Protein AF-A0ABD7KX98-F1 (afdb_monomer_lite)

Organism: NCBI:txid158836

Structure (mmCIF, N/CA/C/O backbone):
data_AF-A0ABD7KX98-F1
#
_entry.id   AF-A0ABD7KX98-F1
#
loop_
_atom_site.group_PDB
_atom_site.id
_atom_site.type_symbol
_atom_site.label_atom_id
_atom_site.label_alt_id
_atom_site.label_comp_id
_atom_site.label_asym_id
_atom_site.label_entity_id
_atom_site.label_seq_id
_atom_site.pdbx_PDB_ins_code
_atom_site.Cartn_x
_atom_site.Cartn_y
_atom_site.Cartn_z
_atom_site.occupancy
_atom_site.B_iso_or_equiv
_atom_site.auth_seq_id
_atom_site.auth_comp_id
_atom_site.auth_asym_id
_atom_site.auth_atom_id
_atom_site.pdbx_PDB_model_num
ATOM 1 N N . MET A 1 1 ? 19.974 5.319 -39.585 1.00 49.81 1 MET A N 1
ATOM 2 C CA . MET A 1 1 ? 19.379 5.108 -38.247 1.00 49.81 1 MET A CA 1
ATOM 3 C C . MET A 1 1 ? 19.408 3.620 -37.967 1.00 49.81 1 MET A C 1
ATOM 5 O O . MET A 1 1 ? 19.075 2.869 -38.875 1.00 49.81 1 MET A O 1
ATOM 9 N N . SER A 1 2 ? 19.842 3.188 -36.786 1.00 52.16 2 SER A N 1
ATOM 10 C CA . SER A 1 2 ? 19.761 1.776 -36.385 1.00 52.16 2 SER A CA 1
ATOM 11 C C . SER A 1 2 ? 18.915 1.630 -35.122 1.00 52.16 2 SER A C 1
ATOM 13 O O . SER A 1 2 ? 18.950 2.497 -34.246 1.00 52.16 2 SER A O 1
ATOM 15 N N . PHE A 1 3 ? 18.134 0.551 -35.070 1.00 57.66 3 PHE A N 1
ATOM 16 C CA . PHE A 1 3 ? 17.368 0.112 -33.906 1.00 57.66 3 PHE A CA 1
ATOM 17 C C . PHE A 1 3 ? 17.863 -1.274 -33.485 1.00 57.66 3 PHE A C 1
ATOM 19 O O . PHE A 1 3 ? 18.312 -2.051 -34.327 1.00 57.66 3 PHE A O 1
ATOM 26 N N . GLY A 1 4 ? 17.819 -1.578 -32.189 1.00 60.88 4 GLY A N 1
ATOM 27 C CA . GLY A 1 4 ? 18.227 -2.883 -31.676 1.00 60.88 4 GLY A CA 1
ATOM 28 C C . GLY A 1 4 ? 18.021 -3.030 -30.172 1.00 60.88 4 GLY A C 1
ATOM 29 O O . GLY A 1 4 ? 17.866 -2.035 -29.456 1.00 60.88 4 GLY A O 1
ATOM 30 N N . ILE A 1 5 ? 18.025 -4.287 -29.728 1.00 62.31 5 ILE A N 1
ATOM 31 C CA . ILE A 1 5 ? 18.051 -4.694 -28.320 1.00 62.31 5 ILE A CA 1
ATOM 32 C C . ILE A 1 5 ? 19.517 -4.734 -27.872 1.00 62.31 5 ILE A C 1
ATOM 34 O O . ILE A 1 5 ? 20.380 -5.183 -28.625 1.00 62.31 5 ILE A O 1
ATOM 38 N N . GLN A 1 6 ? 19.812 -4.244 -26.668 1.00 60.84 6 GLN A N 1
ATOM 39 C CA . GLN A 1 6 ? 21.169 -4.228 -26.109 1.00 60.84 6 GLN A CA 1
ATOM 40 C C . GLN A 1 6 ? 21.155 -4.791 -24.684 1.00 60.84 6 GLN A C 1
ATOM 42 O O . GLN A 1 6 ? 20.303 -4.406 -23.887 1.00 60.84 6 GLN A O 1
ATOM 47 N N . LEU A 1 7 ? 22.099 -5.680 -24.365 1.00 53.66 7 LEU A N 1
ATOM 48 C CA . LEU A 1 7 ? 22.202 -6.366 -23.072 1.00 53.66 7 LEU A CA 1
ATOM 49 C C . LEU A 1 7 ? 23.579 -6.123 -22.424 1.00 53.66 7 LEU A C 1
ATOM 51 O O . LEU A 1 7 ? 24.590 -6.044 -23.125 1.00 53.66 7 LEU A O 1
ATOM 55 N N . GLY A 1 8 ? 23.615 -6.050 -21.089 1.00 49.84 8 GLY A N 1
ATOM 56 C CA . GLY A 1 8 ? 24.835 -6.088 -20.268 1.00 49.84 8 GLY A CA 1
ATOM 57 C C . GLY A 1 8 ? 25.441 -4.719 -19.925 1.00 49.84 8 GLY A C 1
ATOM 58 O O . GLY A 1 8 ? 24.985 -3.680 -20.401 1.00 49.84 8 GLY A O 1
ATOM 59 N N . GLY A 1 9 ? 26.514 -4.712 -19.118 1.00 45.19 9 GLY A N 1
ATOM 60 C CA . GLY A 1 9 ? 27.236 -3.498 -18.673 1.00 45.19 9 GLY A CA 1
ATOM 61 C C . GLY A 1 9 ? 27.839 -2.640 -19.799 1.00 45.19 9 GLY A C 1
ATOM 62 O O . GLY A 1 9 ? 28.245 -1.504 -19.572 1.00 45.19 9 GLY A O 1
ATOM 63 N N . ASN A 1 10 ? 27.830 -3.157 -21.032 1.00 44.38 10 ASN A N 1
ATOM 64 C CA . ASN A 1 10 ? 28.199 -2.441 -22.255 1.00 44.38 10 ASN A CA 1
ATOM 65 C C . ASN A 1 10 ? 27.021 -1.699 -22.911 1.00 44.38 10 ASN A C 1
ATOM 67 O O . ASN A 1 10 ? 27.203 -1.076 -23.957 1.00 44.38 10 ASN A O 1
ATOM 71 N N . GLY A 1 11 ? 25.815 -1.740 -22.330 1.00 52.34 11 GLY A N 1
ATOM 72 C CA . GLY A 1 11 ? 24.770 -0.742 -22.562 1.00 52.34 11 GLY A CA 1
ATOM 73 C C . GLY A 1 11 ? 25.363 0.655 -22.397 1.00 52.34 11 GLY A C 1
ATOM 74 O O . GLY A 1 11 ? 25.937 0.933 -21.349 1.00 52.34 11 GLY A O 1
ATOM 75 N N . TRP A 1 12 ? 25.278 1.546 -23.392 1.00 44.84 12 TRP A N 1
ATOM 76 C CA . TRP A 1 12 ? 25.849 2.897 -23.251 1.00 44.84 12 TRP A CA 1
ATOM 77 C C . TRP A 1 12 ? 25.186 3.581 -22.053 1.00 44.84 12 TRP A C 1
ATOM 79 O O . TRP A 1 12 ? 24.025 3.932 -22.156 1.00 44.84 12 TRP A O 1
ATOM 89 N N . GLY A 1 13 ? 25.879 3.764 -20.922 1.00 48.88 13 GLY A N 1
ATOM 90 C CA . GLY A 1 13 ? 25.320 4.268 -19.653 1.00 48.88 13 GLY A CA 1
ATOM 91 C C . GLY A 1 13 ? 25.088 3.219 -18.548 1.00 48.88 13 GLY A C 1
ATOM 92 O O . GLY A 1 13 ? 24.696 3.608 -17.457 1.00 48.88 13 GLY A O 1
ATOM 93 N N . GLY A 1 14 ? 25.361 1.936 -18.805 1.00 45.38 14 GLY A N 1
ATOM 94 C CA . GLY A 1 14 ? 25.411 0.843 -17.819 1.00 45.38 14 GLY A CA 1
ATOM 95 C C . GLY A 1 14 ? 26.811 0.588 -17.236 1.00 45.38 14 GLY A C 1
ATOM 96 O O . GLY A 1 14 ? 27.022 -0.393 -16.530 1.00 45.38 14 GLY A O 1
ATOM 97 N N . GLY A 1 15 ? 27.774 1.472 -17.516 1.00 42.34 15 GLY A N 1
ATOM 98 C CA . GLY A 1 15 ? 29.191 1.300 -17.176 1.00 42.34 15 GLY A CA 1
ATOM 99 C C . GLY A 1 15 ? 29.560 1.468 -15.697 1.00 42.34 15 GLY A C 1
ATOM 100 O O . GLY A 1 15 ? 30.741 1.609 -15.401 1.00 42.34 15 GLY A O 1
ATOM 101 N N . SER A 1 16 ? 28.599 1.494 -14.770 1.00 45.97 16 SER A N 1
ATOM 102 C CA . SER A 1 16 ? 28.872 1.666 -13.335 1.00 45.97 16 SER A CA 1
ATOM 103 C C . SER A 1 16 ? 28.778 0.376 -12.514 1.00 45.97 16 SER A C 1
ATOM 105 O O . SER A 1 16 ? 29.040 0.421 -11.317 1.00 45.97 16 SER A O 1
ATOM 107 N N . GLY A 1 17 ? 28.418 -0.768 -13.114 1.00 48.47 17 GLY A N 1
ATOM 108 C CA . GLY A 1 17 ? 28.383 -2.061 -12.409 1.00 48.47 17 GLY A CA 1
ATOM 109 C C . GLY A 1 17 ? 27.336 -2.171 -11.289 1.00 48.47 17 GLY A C 1
ATOM 110 O O . GLY A 1 17 ? 27.354 -3.148 -10.552 1.00 48.47 17 GLY A O 1
ATOM 111 N N . VAL A 1 18 ? 26.435 -1.191 -11.160 1.00 46.22 18 VAL A N 1
ATOM 112 C CA . VAL A 1 18 ? 25.421 -1.120 -10.088 1.00 46.22 18 VAL A CA 1
ATOM 113 C C . VAL A 1 18 ? 24.003 -1.481 -10.538 1.00 46.22 18 VAL A C 1
ATOM 115 O O . VAL A 1 18 ? 23.131 -1.593 -9.687 1.00 46.22 18 VAL A O 1
ATOM 118 N N . ASP A 1 19 ? 23.739 -1.670 -11.837 1.00 50.59 19 ASP A N 1
ATOM 119 C CA . ASP A 1 19 ? 22.400 -2.060 -12.302 1.00 50.59 19 ASP A CA 1
ATOM 120 C C . ASP A 1 19 ? 22.449 -2.788 -13.661 1.00 50.59 19 ASP A C 1
ATOM 122 O O . ASP A 1 19 ? 23.181 -2.379 -14.571 1.00 50.59 19 ASP A O 1
ATOM 126 N N . THR A 1 20 ? 21.672 -3.864 -13.817 1.00 55.09 20 THR A N 1
ATOM 127 C CA . THR A 1 20 ? 21.588 -4.638 -15.067 1.00 55.09 20 THR A CA 1
ATOM 128 C C . THR A 1 20 ? 20.601 -3.959 -16.011 1.00 55.09 20 THR A C 1
ATOM 130 O O . THR A 1 20 ? 19.390 -4.000 -15.806 1.00 55.09 20 THR A O 1
ATOM 133 N N . TYR A 1 21 ? 21.112 -3.331 -17.070 1.00 58.25 21 TYR A N 1
ATOM 134 C CA . TYR A 1 21 ? 20.285 -2.700 -18.099 1.00 58.25 21 TYR A CA 1
ATOM 135 C C . TYR A 1 21 ? 19.983 -3.680 -19.235 1.00 58.25 21 TYR A C 1
ATOM 137 O O . TYR A 1 21 ? 20.899 -4.195 -19.882 1.00 58.25 21 TYR A O 1
ATOM 145 N N . THR A 1 22 ? 18.698 -3.853 -19.546 1.00 61.41 22 THR A N 1
ATOM 146 C CA . THR A 1 22 ? 18.257 -4.432 -20.823 1.00 61.41 22 THR A CA 1
ATOM 147 C C . THR A 1 22 ? 17.609 -3.331 -21.654 1.00 61.41 22 THR A C 1
ATOM 149 O O . THR A 1 22 ? 16.494 -2.891 -21.373 1.00 61.41 22 THR A O 1
ATOM 152 N N . GLY A 1 23 ? 18.324 -2.842 -22.669 1.00 61.38 23 GLY A N 1
ATOM 153 C CA . GLY A 1 23 ? 17.806 -1.871 -23.628 1.00 61.38 23 GLY A CA 1
ATOM 154 C C . GLY A 1 23 ? 16.786 -2.540 -24.542 1.00 61.38 23 GLY A C 1
ATOM 155 O O . GLY A 1 23 ? 17.163 -3.342 -25.392 1.00 61.38 23 GLY A O 1
ATOM 156 N N . MET A 1 24 ? 15.509 -2.201 -24.372 1.00 66.56 24 MET A N 1
ATOM 157 C CA . MET A 1 24 ? 14.392 -2.781 -25.127 1.00 66.56 24 MET A CA 1
ATOM 158 C C . MET A 1 24 ? 14.230 -2.122 -26.497 1.00 66.56 24 MET A C 1
ATOM 160 O O . MET A 1 24 ? 13.928 -2.785 -27.484 1.00 66.56 24 MET A O 1
ATOM 164 N N . LEU A 1 25 ? 14.463 -0.810 -26.566 1.00 71.62 25 LEU A N 1
ATOM 165 C CA . LEU A 1 25 ? 14.491 -0.063 -27.815 1.00 71.62 25 LEU A CA 1
ATOM 166 C C . LEU A 1 25 ? 15.520 1.055 -27.693 1.00 71.62 25 LEU A C 1
ATOM 168 O O . LEU A 1 25 ? 15.390 1.951 -26.860 1.00 71.62 25 LEU A O 1
ATOM 172 N N . THR A 1 26 ? 16.543 0.994 -28.538 1.00 68.69 26 THR A N 1
ATOM 173 C CA . THR A 1 26 ? 17.580 2.023 -28.625 1.00 68.69 26 THR A CA 1
ATOM 174 C C . THR A 1 26 ? 17.571 2.612 -30.024 1.00 68.69 26 THR A C 1
ATOM 176 O O . THR A 1 26 ? 17.786 1.892 -30.997 1.00 68.69 26 THR A O 1
ATOM 179 N N . LEU A 1 27 ? 17.334 3.919 -30.127 1.00 66.44 27 LEU A N 1
ATOM 180 C CA . LEU A 1 27 ? 17.421 4.650 -31.384 1.00 66.44 27 LEU A CA 1
ATOM 181 C C . LEU A 1 27 ? 18.782 5.331 -31.483 1.00 66.44 27 LEU A C 1
ATOM 183 O O . LEU A 1 27 ? 19.152 6.168 -30.653 1.00 66.44 27 LEU A O 1
ATOM 187 N N . ARG A 1 28 ? 19.524 4.960 -32.530 1.00 63.09 28 ARG A N 1
ATOM 188 C CA . ARG A 1 28 ? 20.778 5.613 -32.904 1.00 63.09 28 ARG A CA 1
ATOM 189 C C . ARG A 1 28 ? 20.574 6.396 -34.193 1.00 63.09 28 ARG A C 1
ATOM 191 O O . ARG A 1 28 ? 20.415 5.825 -35.280 1.00 63.09 28 ARG A O 1
ATOM 198 N N . GLY A 1 29 ? 20.534 7.714 -34.038 1.00 52.94 29 GLY A N 1
ATOM 199 C CA . GLY A 1 29 ? 20.347 8.683 -35.106 1.00 52.94 29 GLY A CA 1
ATOM 200 C C . GLY A 1 29 ? 21.588 9.545 -35.272 1.00 52.94 29 GLY A C 1
ATOM 201 O O . GLY A 1 29 ? 22.108 10.090 -34.306 1.00 52.94 29 GLY A O 1
ATOM 202 N N . TRP A 1 30 ? 22.030 9.657 -36.516 1.00 57.38 30 TRP A N 1
ATOM 203 C CA . TRP A 1 30 ? 23.086 10.555 -36.950 1.00 57.38 30 TRP A CA 1
ATOM 204 C C . TRP A 1 30 ? 22.427 11.771 -37.592 1.00 57.38 30 TRP A C 1
ATOM 206 O O . TRP A 1 30 ? 21.494 11.583 -38.373 1.00 57.38 30 TRP A O 1
ATOM 216 N N . GLN A 1 31 ? 22.899 12.984 -37.314 1.00 50.75 31 GLN A N 1
ATOM 217 C CA . GLN A 1 31 ? 22.525 14.138 -38.140 1.00 50.75 31 GLN A CA 1
ATOM 218 C C . GLN A 1 31 ? 23.400 14.247 -39.406 1.00 50.75 31 GLN A C 1
ATOM 220 O O . GLN A 1 31 ? 23.001 14.907 -40.360 1.00 50.75 31 GLN A O 1
ATOM 225 N N . ASP A 1 32 ? 24.553 13.561 -39.444 1.00 51.94 32 ASP A N 1
ATOM 226 C CA . ASP A 1 32 ? 25.513 13.542 -40.555 1.00 51.94 32 ASP A CA 1
ATOM 227 C C . ASP A 1 32 ? 26.380 12.253 -40.599 1.00 51.94 32 ASP A C 1
ATOM 229 O O . ASP A 1 32 ? 26.339 11.406 -39.711 1.00 51.94 32 ASP A O 1
ATOM 233 N N . GLY A 1 33 ? 27.158 12.061 -41.671 1.00 48.66 33 GLY A N 1
ATOM 234 C CA . GLY A 1 33 ? 27.909 10.821 -41.944 1.00 48.66 33 GLY A CA 1
ATOM 235 C C . GLY A 1 33 ? 29.274 10.669 -41.251 1.00 48.66 33 GLY A C 1
ATOM 236 O O . GLY A 1 33 ? 30.091 9.890 -41.735 1.00 48.66 33 GLY A O 1
ATOM 237 N N . THR A 1 34 ? 29.572 11.416 -40.182 1.00 54.72 34 THR A N 1
ATOM 238 C CA . THR A 1 34 ? 30.958 11.643 -39.708 1.00 54.72 34 THR A CA 1
ATOM 239 C C . THR A 1 34 ? 31.440 10.764 -38.545 1.00 54.72 34 THR A C 1
ATOM 241 O O . THR A 1 34 ? 32.590 10.884 -38.130 1.00 54.72 34 THR A O 1
ATOM 244 N N . GLY A 1 35 ? 30.642 9.826 -38.030 1.00 45.47 35 GLY A N 1
ATOM 245 C CA . GLY A 1 35 ? 31.168 8.793 -37.118 1.00 45.47 35 GLY A CA 1
ATOM 246 C C . GLY A 1 35 ? 31.292 9.150 -35.615 1.00 45.47 35 GLY A C 1
ATOM 247 O O . GLY A 1 35 ? 31.636 8.265 -34.837 1.00 45.47 35 GLY A O 1
ATOM 248 N N . GLY A 1 36 ? 30.952 10.367 -35.158 1.00 47.06 36 GLY A N 1
ATOM 249 C CA . GLY A 1 36 ? 30.762 10.711 -33.730 1.00 47.06 36 GLY A CA 1
ATOM 250 C C . GLY A 1 36 ? 29.408 10.292 -33.101 1.00 47.06 36 GLY A C 1
ATOM 251 O O . GLY A 1 36 ? 28.342 10.573 -33.635 1.00 47.06 36 GLY A O 1
ATOM 252 N N . GLY A 1 37 ? 29.434 9.614 -31.945 1.00 51.19 37 GLY A N 1
ATOM 253 C CA . GLY A 1 37 ? 28.284 8.924 -31.337 1.00 51.19 37 GLY A CA 1
ATOM 254 C C . GLY A 1 37 ? 27.184 9.795 -30.706 1.00 51.19 37 GLY A C 1
ATOM 255 O O . GLY A 1 37 ? 27.285 10.186 -29.544 1.00 51.19 37 GLY A O 1
ATOM 256 N N . TYR A 1 38 ? 26.071 9.968 -31.422 1.00 57.88 38 TYR A N 1
ATOM 257 C CA . TYR A 1 38 ? 24.836 10.567 -30.903 1.00 57.88 38 TYR A CA 1
ATOM 258 C C . TYR A 1 38 ? 23.779 9.486 -30.611 1.00 57.88 38 TYR A C 1
ATOM 260 O O . TYR A 1 38 ? 23.373 8.717 -31.486 1.00 57.88 38 TYR A O 1
ATOM 268 N N . THR A 1 39 ? 23.334 9.399 -29.355 1.00 61.16 39 THR A N 1
ATOM 269 C CA . THR A 1 39 ? 22.173 8.592 -28.950 1.00 61.16 39 THR A CA 1
ATOM 270 C C . THR A 1 39 ? 20.957 9.506 -28.877 1.00 61.16 39 THR A C 1
ATOM 272 O O . THR A 1 39 ? 21.027 10.573 -28.277 1.00 61.16 39 THR A O 1
ATOM 275 N N . SER A 1 40 ? 19.849 9.133 -29.524 1.00 65.62 40 SER A N 1
ATOM 276 C CA . SER A 1 40 ? 18.667 10.003 -29.599 1.00 65.62 40 SER A CA 1
ATOM 277 C C . SER A 1 40 ? 17.586 9.612 -28.600 1.00 65.62 40 SER A C 1
ATOM 279 O O . SER A 1 40 ? 16.876 10.485 -28.110 1.00 65.62 40 SER A O 1
ATOM 281 N N . TRP A 1 41 ? 17.443 8.319 -28.288 1.00 73.62 41 TRP A N 1
ATOM 282 C CA . TRP A 1 41 ? 16.446 7.834 -27.333 1.00 73.62 41 TRP A CA 1
ATOM 283 C C . TRP A 1 41 ? 16.701 6.381 -26.919 1.00 73.62 41 TRP A C 1
ATOM 285 O O . TRP A 1 41 ? 17.137 5.565 -27.737 1.00 73.62 41 TRP A O 1
ATOM 295 N N . GLN A 1 42 ? 16.405 6.051 -25.663 1.00 76.75 42 GLN A N 1
ATOM 296 C CA . GLN A 1 42 ? 16.450 4.690 -25.140 1.00 76.75 42 GLN A CA 1
ATOM 297 C C . GLN A 1 42 ? 15.294 4.421 -24.173 1.00 76.75 42 GLN A C 1
ATOM 299 O O . GLN A 1 42 ? 15.032 5.225 -23.279 1.00 76.75 42 GLN A O 1
ATOM 304 N N . LEU A 1 43 ? 14.696 3.237 -24.310 1.00 81.06 43 LEU A N 1
ATOM 305 C CA . LEU A 1 43 ? 13.851 2.579 -23.315 1.00 81.06 43 LEU A CA 1
ATOM 306 C C . LEU A 1 43 ? 14.577 1.346 -22.782 1.00 81.06 43 LEU A C 1
ATOM 308 O O . LEU A 1 43 ? 15.055 0.520 -23.566 1.00 81.06 43 LEU A O 1
ATOM 312 N N . ALA A 1 44 ? 14.658 1.223 -21.463 1.00 76.00 44 ALA A N 1
ATOM 313 C CA . ALA A 1 44 ? 15.348 0.128 -20.804 1.00 76.00 44 ALA A CA 1
ATOM 314 C C . ALA A 1 44 ? 14.549 -0.409 -19.617 1.00 76.00 44 ALA A C 1
ATOM 316 O O . ALA A 1 44 ? 13.942 0.356 -18.869 1.00 76.00 44 ALA A O 1
ATOM 317 N N . SER A 1 45 ? 14.606 -1.726 -19.435 1.00 74.50 45 SER A N 1
ATOM 318 C CA . SER A 1 45 ? 14.252 -2.373 -18.174 1.00 74.50 45 SER A CA 1
ATOM 319 C C . SER A 1 45 ? 15.491 -2.406 -17.281 1.00 74.50 45 SER A C 1
ATOM 321 O O . SER A 1 45 ? 16.569 -2.777 -17.757 1.00 74.50 45 SER A O 1
ATOM 323 N N . THR A 1 46 ? 15.348 -2.011 -16.016 1.00 70.50 46 THR A N 1
ATOM 324 C CA . THR A 1 46 ? 16.412 -2.071 -14.995 1.00 70.50 46 THR A CA 1
ATOM 325 C C . THR A 1 46 ? 15.887 -2.757 -13.732 1.00 70.50 46 THR A C 1
ATOM 327 O O . THR A 1 46 ? 14.681 -3.002 -13.634 1.00 70.50 46 THR A O 1
ATOM 330 N N . SER A 1 47 ? 16.752 -3.058 -12.754 1.00 65.62 47 SER A N 1
ATOM 331 C CA . SER A 1 47 ? 16.286 -3.586 -11.455 1.00 65.62 47 SER A CA 1
ATOM 332 C C . SER A 1 47 ? 15.344 -2.620 -10.724 1.00 65.62 47 SER A C 1
ATOM 334 O O . SER A 1 47 ? 14.568 -3.030 -9.873 1.00 65.62 47 SER A O 1
ATOM 336 N N . GLN A 1 48 ? 15.379 -1.338 -11.093 1.00 66.62 48 GLN A N 1
ATOM 337 C CA . GLN A 1 48 ? 14.588 -0.252 -10.518 1.00 66.62 48 GLN A CA 1
ATOM 338 C C . GLN A 1 48 ? 13.370 0.104 -11.393 1.00 66.62 48 GLN A C 1
ATOM 340 O O . GLN A 1 48 ? 12.878 1.237 -11.356 1.00 66.62 48 GLN A O 1
ATOM 345 N N . GLY A 1 49 ? 12.928 -0.832 -12.237 1.00 74.31 49 GLY A N 1
ATOM 346 C CA . GLY A 1 49 ? 11.765 -0.697 -13.110 1.00 74.31 49 GLY A CA 1
ATOM 347 C C . GLY A 1 49 ? 12.078 -0.189 -14.518 1.00 74.31 49 GLY A C 1
ATOM 348 O O . GLY A 1 49 ? 13.228 -0.096 -14.958 1.00 74.31 49 GLY A O 1
ATOM 349 N N . LEU A 1 50 ? 11.015 0.127 -15.257 1.00 83.06 50 LEU A N 1
ATOM 350 C CA . LEU A 1 50 ? 11.113 0.614 -16.629 1.00 83.06 50 LEU A CA 1
ATOM 351 C C . LEU A 1 50 ? 11.527 2.092 -16.647 1.00 83.06 50 LEU A C 1
ATOM 353 O O . LEU A 1 50 ? 10.946 2.936 -15.960 1.00 83.06 50 LEU A O 1
ATOM 357 N N . LYS A 1 51 ? 12.532 2.421 -17.457 1.00 85.31 51 LYS A N 1
ATOM 358 C CA . LYS A 1 51 ? 13.086 3.773 -17.555 1.00 85.31 51 LYS A CA 1
ATOM 359 C C . LYS A 1 51 ? 13.262 4.186 -19.005 1.00 85.31 51 LYS A C 1
ATOM 361 O O . LYS A 1 51 ? 13.534 3.355 -19.871 1.00 85.31 51 LYS A O 1
ATOM 366 N N . TYR A 1 52 ? 13.170 5.486 -19.262 1.00 85.19 52 TYR A N 1
ATOM 367 C CA . TYR A 1 52 ? 13.531 6.054 -20.555 1.00 85.19 52 TYR A CA 1
ATOM 368 C C . TYR A 1 52 ? 14.468 7.244 -20.401 1.00 85.19 52 TYR A C 1
ATOM 370 O O . TYR A 1 52 ? 14.534 7.898 -19.361 1.00 85.19 52 TYR A O 1
ATOM 378 N N . ARG A 1 53 ? 15.196 7.542 -21.468 1.00 78.25 53 ARG A N 1
ATOM 379 C CA . ARG A 1 53 ? 16.001 8.755 -21.591 1.00 78.25 53 ARG A CA 1
ATOM 380 C C . ARG A 1 53 ? 16.120 9.146 -23.048 1.00 78.25 53 ARG A C 1
ATOM 382 O O . ARG A 1 53 ? 16.111 8.294 -23.935 1.00 78.25 53 ARG A O 1
ATOM 389 N N . GLN A 1 54 ? 16.228 10.440 -23.286 1.00 75.31 54 GLN A N 1
ATOM 390 C CA . GLN A 1 54 ? 16.394 11.003 -24.619 1.00 75.31 54 GLN A CA 1
ATOM 391 C C . GLN A 1 54 ? 17.840 11.445 -24.829 1.00 75.31 54 GLN A C 1
ATOM 393 O O . GLN A 1 54 ? 18.628 11.500 -23.888 1.00 75.31 54 GLN A O 1
ATOM 398 N N . GLY A 1 55 ? 18.215 11.724 -26.070 1.00 68.19 55 GLY A N 1
ATOM 399 C CA . GLY A 1 55 ? 19.487 12.358 -26.381 1.00 68.19 55 GLY A CA 1
ATOM 400 C C . GLY A 1 55 ? 19.538 13.747 -25.763 1.00 68.19 55 GLY A C 1
ATOM 401 O O . GLY A 1 55 ? 18.543 14.476 -25.780 1.00 68.19 55 GLY A O 1
ATOM 402 N N . ASN A 1 56 ? 20.687 14.120 -25.208 1.00 63.12 56 ASN A N 1
ATOM 403 C CA . ASN A 1 56 ? 20.905 15.490 -24.778 1.00 63.12 56 ASN A CA 1
ATOM 404 C C . ASN A 1 56 ? 21.051 16.359 -26.038 1.00 63.12 56 ASN A C 1
ATOM 406 O O . ASN A 1 56 ? 22.025 16.234 -26.780 1.00 63.12 56 ASN A O 1
ATOM 410 N N . GLY A 1 57 ? 20.033 17.165 -26.342 1.00 54.16 57 GLY A N 1
ATOM 411 C CA . GLY A 1 57 ? 19.998 17.975 -27.555 1.00 54.16 57 GLY A CA 1
ATOM 412 C C . GLY A 1 57 ? 21.185 18.938 -27.639 1.00 54.16 57 GLY A C 1
ATOM 413 O O . GLY A 1 57 ? 21.615 19.525 -26.647 1.00 54.16 57 GLY A O 1
ATOM 414 N N . THR A 1 58 ? 21.706 19.133 -28.847 1.00 49.28 58 THR A N 1
ATOM 415 C CA . THR A 1 58 ? 22.616 20.245 -29.138 1.00 49.28 58 THR A CA 1
ATOM 416 C C . THR A 1 58 ? 21.784 21.530 -29.152 1.00 49.28 58 THR A C 1
ATOM 418 O O . THR A 1 58 ? 21.010 21.749 -30.080 1.00 49.28 58 THR A O 1
ATOM 421 N N . ILE A 1 59 ? 21.922 22.392 -28.141 1.00 49.19 59 ILE A N 1
ATOM 422 C CA . ILE A 1 59 ? 21.612 23.816 -28.331 1.00 49.19 59 ILE A CA 1
ATOM 423 C C . ILE A 1 59 ? 22.711 24.338 -29.260 1.00 49.19 59 ILE A C 1
ATOM 425 O O . ILE A 1 59 ? 23.889 24.116 -28.974 1.00 49.19 59 ILE A O 1
ATOM 429 N N . LEU A 1 60 ? 22.321 24.938 -30.392 1.00 47.47 60 LEU A N 1
ATOM 430 C CA . LEU A 1 60 ? 23.195 25.511 -31.429 1.00 47.47 60 LEU A CA 1
ATOM 431 C C . LEU A 1 60 ? 24.543 25.992 -30.855 1.00 47.47 60 LEU A C 1
ATOM 433 O O . LEU A 1 60 ? 24.601 27.034 -30.210 1.00 47.47 60 LEU A O 1
ATOM 437 N N . GLY A 1 61 ? 25.613 25.224 -31.092 1.00 54.50 61 GLY A N 1
ATOM 438 C CA . GLY A 1 61 ? 26.988 25.611 -30.755 1.00 54.50 61 GLY A CA 1
ATOM 439 C C . GLY A 1 61 ? 27.699 24.819 -29.650 1.00 54.50 61 GLY A C 1
ATOM 440 O O . GLY A 1 61 ? 28.921 24.904 -29.591 1.00 54.50 61 GLY A O 1
ATOM 441 N N . ASN A 1 62 ? 27.014 23.999 -28.839 1.00 50.16 62 ASN A N 1
ATOM 442 C CA . ASN A 1 62 ? 27.673 23.195 -27.793 1.00 50.16 62 ASN A CA 1
ATOM 443 C C . ASN A 1 62 ? 27.489 21.686 -28.010 1.00 50.16 62 ASN A C 1
ATOM 445 O O . ASN A 1 62 ? 26.380 21.163 -27.909 1.00 50.16 62 ASN A O 1
ATOM 449 N N . ALA A 1 63 ? 28.593 20.970 -28.248 1.00 53.22 63 ALA A N 1
ATOM 450 C CA . ALA A 1 63 ? 28.607 19.512 -28.327 1.00 53.22 63 ALA A CA 1
ATOM 451 C C . ALA A 1 63 ? 28.316 18.894 -26.946 1.00 53.22 63 ALA A C 1
ATOM 453 O O . ALA A 1 63 ? 29.213 18.744 -26.120 1.00 53.22 63 ALA A O 1
ATOM 454 N N . ASN A 1 64 ? 27.060 18.525 -26.694 1.00 51.75 64 ASN A N 1
ATOM 455 C CA . ASN A 1 64 ? 26.696 17.649 -25.584 1.00 51.75 64 ASN A CA 1
ATOM 456 C C . ASN A 1 64 ? 26.666 16.202 -26.085 1.00 51.75 64 ASN A C 1
ATOM 458 O O . ASN A 1 64 ? 25.784 15.806 -26.843 1.00 51.75 64 ASN A O 1
ATOM 462 N N . VAL A 1 65 ? 27.662 15.419 -25.677 1.00 57.84 65 VAL A N 1
ATOM 463 C CA . VAL A 1 65 ? 27.834 14.016 -26.071 1.00 57.84 65 VAL A CA 1
ATOM 464 C C . VAL A 1 65 ? 27.187 13.129 -25.001 1.00 57.84 65 VAL A C 1
ATOM 466 O O . VAL A 1 65 ? 27.803 12.867 -23.973 1.00 57.84 65 VAL A O 1
ATOM 469 N N . GLY A 1 66 ? 25.940 12.678 -25.197 1.00 65.12 66 GLY A N 1
ATOM 470 C CA . GLY A 1 66 ? 25.330 11.669 -24.315 1.00 65.12 66 GLY A CA 1
ATOM 471 C C . GLY A 1 66 ? 23.807 11.718 -24.163 1.00 65.12 66 GLY A C 1
ATOM 472 O O . GLY A 1 66 ? 23.119 12.539 -24.766 1.00 65.12 66 GLY A O 1
ATOM 473 N N . PHE A 1 67 ? 23.286 10.811 -23.332 1.00 66.31 67 PHE A N 1
ATOM 474 C CA . PHE A 1 67 ? 21.882 10.801 -22.919 1.00 66.31 67 PHE A CA 1
ATOM 475 C C . PHE A 1 67 ? 21.580 11.919 -21.907 1.00 66.31 67 PHE A C 1
ATOM 477 O O . PHE A 1 67 ? 22.446 12.320 -21.131 1.00 66.31 67 PHE A O 1
ATOM 484 N N . SER A 1 68 ? 20.331 12.385 -21.893 1.00 71.00 68 SER A N 1
ATOM 485 C CA . SER A 1 68 ? 19.761 13.228 -20.842 1.00 71.00 68 SER A CA 1
ATOM 486 C C . SER A 1 68 ? 19.612 12.464 -19.522 1.00 71.00 68 SER A C 1
ATOM 488 O O . SER A 1 68 ? 19.842 11.253 -19.452 1.00 71.00 68 SER A O 1
ATOM 490 N N . THR A 1 69 ? 19.132 13.164 -18.490 1.00 75.06 69 THR A N 1
ATOM 491 C CA . THR A 1 69 ? 18.648 12.555 -17.246 1.00 75.06 69 THR A CA 1
ATOM 492 C C . THR A 1 69 ? 17.727 11.370 -17.540 1.00 75.06 69 THR A C 1
ATOM 494 O O . THR A 1 69 ? 16.869 11.440 -18.424 1.00 75.06 69 THR A O 1
ATOM 497 N N . THR A 1 70 ? 17.925 10.279 -16.804 1.00 79.12 70 THR A N 1
ATOM 498 C CA . THR A 1 70 ? 17.059 9.103 -16.861 1.00 79.12 70 THR A CA 1
ATOM 499 C C . THR A 1 70 ? 15.740 9.390 -16.154 1.00 79.12 70 THR A C 1
ATOM 501 O O . THR A 1 70 ? 15.729 9.837 -15.010 1.00 79.12 70 THR A O 1
ATOM 504 N N . HIS A 1 71 ? 14.633 9.097 -16.826 1.00 82.75 71 HIS A N 1
ATOM 505 C CA . HIS A 1 71 ? 13.280 9.243 -16.309 1.00 82.75 71 HIS A CA 1
ATOM 506 C C . HIS A 1 71 ? 12.694 7.872 -15.959 1.00 82.75 71 HIS A C 1
ATOM 508 O O . HIS A 1 71 ? 12.790 6.923 -16.741 1.00 82.75 71 HIS A O 1
ATOM 514 N N . THR A 1 72 ? 12.070 7.772 -14.787 1.00 84.00 72 THR A N 1
ATOM 515 C CA . THR A 1 72 ? 11.332 6.578 -14.354 1.00 84.00 72 THR A CA 1
ATOM 516 C C . THR A 1 72 ? 9.935 6.584 -14.964 1.00 84.00 72 THR A C 1
ATOM 518 O O . THR A 1 72 ? 9.245 7.603 -14.921 1.00 84.00 72 THR A O 1
ATOM 521 N N . LEU A 1 73 ? 9.509 5.446 -15.514 1.00 85.12 73 LEU A N 1
ATOM 522 C CA . LEU A 1 73 ? 8.127 5.241 -15.933 1.00 85.12 73 LEU A CA 1
ATOM 523 C C . LEU A 1 73 ? 7.328 4.665 -14.767 1.00 85.12 73 LEU A C 1
ATOM 525 O O . LEU A 1 73 ? 7.675 3.629 -14.198 1.00 85.12 73 LEU A O 1
ATOM 529 N N . TYR A 1 74 ? 6.248 5.359 -14.428 1.00 82.81 74 TYR A N 1
ATOM 530 C CA . TYR A 1 74 ? 5.292 4.899 -13.436 1.00 82.81 74 TYR A CA 1
ATOM 531 C C . TYR A 1 74 ? 4.244 3.997 -14.096 1.00 82.81 74 TYR A C 1
ATOM 533 O O . TYR A 1 74 ? 3.695 4.328 -15.146 1.00 82.81 74 TYR A O 1
ATOM 541 N N . SER A 1 75 ? 3.999 2.840 -13.489 1.00 78.81 75 SER A N 1
ATOM 542 C CA . SER A 1 75 ? 3.068 1.807 -13.950 1.00 78.81 75 SER A CA 1
ATOM 543 C C . SER A 1 75 ? 2.430 1.100 -12.751 1.00 78.81 75 SER A C 1
ATOM 545 O O . SER A 1 75 ? 2.773 1.392 -11.607 1.00 78.81 75 SER A O 1
ATOM 547 N N . THR A 1 76 ? 1.540 0.135 -12.981 1.00 76.25 76 THR A N 1
ATOM 548 C CA . THR A 1 76 ? 0.961 -0.696 -11.906 1.00 76.25 76 THR A CA 1
ATOM 549 C C . THR A 1 76 ? 2.002 -1.501 -11.121 1.00 76.25 76 THR A C 1
ATOM 551 O O . THR A 1 76 ? 1.693 -1.984 -10.040 1.00 76.25 76 THR A O 1
ATOM 554 N N . GLN A 1 77 ? 3.234 -1.629 -11.626 1.00 73.50 77 GLN A N 1
ATOM 555 C CA . GLN A 1 77 ? 4.340 -2.267 -10.908 1.00 73.50 77 GLN A CA 1
ATOM 556 C C . GLN A 1 77 ? 4.847 -1.421 -9.731 1.00 73.50 77 GLN A C 1
ATOM 558 O O . GLN A 1 77 ? 5.212 -1.966 -8.702 1.00 73.50 77 GLN A O 1
ATOM 563 N N . ASN A 1 78 ? 4.898 -0.096 -9.889 1.00 77.19 78 ASN A N 1
ATOM 564 C CA . ASN A 1 78 ? 5.566 0.818 -8.952 1.00 77.19 78 ASN A CA 1
ATOM 565 C C . ASN A 1 78 ? 4.677 2.004 -8.538 1.00 77.19 78 ASN A C 1
ATOM 567 O O . ASN A 1 78 ? 5.165 3.012 -8.021 1.00 77.19 78 ASN A O 1
ATOM 571 N N . THR A 1 79 ? 3.366 1.898 -8.779 1.00 83.44 79 THR A N 1
ATOM 572 C CA . THR A 1 79 ? 2.351 2.830 -8.274 1.00 83.44 79 THR A CA 1
ATOM 573 C C . THR A 1 79 ? 1.175 2.095 -7.652 1.00 83.44 79 THR A C 1
ATOM 575 O O . THR A 1 79 ? 0.842 0.981 -8.043 1.00 83.44 79 THR A O 1
ATOM 578 N N . THR A 1 80 ? 0.545 2.742 -6.676 1.00 83.12 80 THR A N 1
ATOM 579 C CA . THR A 1 80 ? -0.721 2.318 -6.091 1.00 83.12 80 THR A CA 1
ATOM 580 C C . THR A 1 80 ? -1.755 3.365 -6.406 1.00 83.12 80 THR A C 1
ATOM 582 O O . THR A 1 80 ? -1.456 4.564 -6.460 1.00 83.12 80 THR A O 1
ATOM 585 N N . LYS A 1 81 ? -2.979 2.892 -6.581 1.00 87.31 81 LYS A N 1
ATOM 586 C CA . LYS A 1 81 ? -4.158 3.727 -6.666 1.00 87.31 81 LYS A CA 1
ATOM 587 C C . LYS A 1 81 ? -4.802 3.781 -5.288 1.00 87.31 81 LYS A C 1
ATOM 589 O O . LYS A 1 81 ? -5.176 2.735 -4.755 1.00 87.31 81 LYS A O 1
ATOM 594 N N . ALA A 1 82 ? -4.908 4.983 -4.733 1.00 85.31 82 ALA A N 1
ATOM 595 C CA . ALA A 1 82 ? -5.679 5.220 -3.522 1.00 85.31 82 ALA A CA 1
ATOM 596 C C . ALA A 1 82 ? -7.184 5.059 -3.799 1.00 85.31 82 ALA A C 1
ATOM 598 O O . ALA A 1 82 ? -7.625 4.980 -4.948 1.00 85.31 82 ALA A O 1
ATOM 599 N N . SER A 1 83 ? -7.993 5.045 -2.742 1.00 86.12 83 SER A N 1
ATOM 600 C CA . SER A 1 83 ? -9.448 4.840 -2.830 1.00 86.12 83 SER A CA 1
ATOM 601 C C . SER A 1 83 ? -10.211 5.898 -3.640 1.00 86.12 83 SER A C 1
ATOM 603 O O . SER A 1 83 ? -11.291 5.587 -4.151 1.00 86.12 83 SER A O 1
ATOM 605 N N . ASP A 1 84 ? -9.646 7.092 -3.829 1.00 88.94 84 ASP A N 1
ATOM 606 C CA . ASP A 1 84 ? -10.168 8.172 -4.685 1.00 88.94 84 ASP A CA 1
ATOM 607 C C . ASP A 1 84 ? -9.635 8.147 -6.130 1.00 88.94 84 ASP A C 1
ATOM 609 O O . ASP A 1 84 ? -9.974 9.011 -6.936 1.00 88.94 84 ASP A O 1
ATOM 6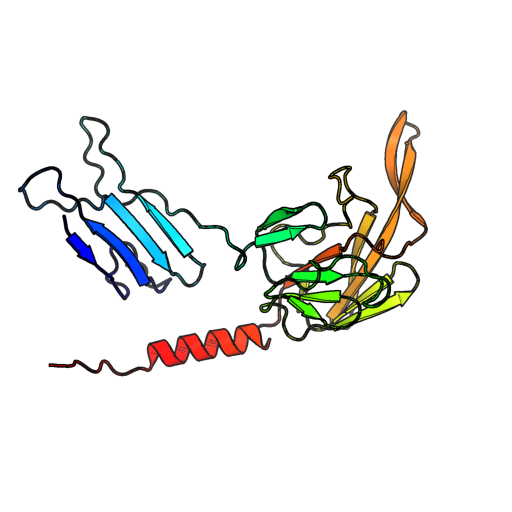13 N N . GLY A 1 85 ? -8.782 7.180 -6.475 1.00 85.69 85 GLY A N 1
ATOM 614 C CA . GLY A 1 85 ? -8.175 7.080 -7.800 1.00 85.69 85 GLY A CA 1
ATOM 615 C C . GLY A 1 85 ? -6.835 7.803 -7.961 1.00 85.69 85 GLY A C 1
ATOM 616 O O . GLY A 1 85 ? -6.225 7.687 -9.026 1.00 85.69 85 GLY A O 1
ATOM 617 N N . THR A 1 86 ? -6.340 8.521 -6.946 1.00 86.94 86 THR A N 1
ATOM 618 C CA . THR A 1 86 ? -5.026 9.179 -7.026 1.00 86.94 86 THR A CA 1
ATOM 619 C C . THR A 1 86 ? -3.889 8.155 -7.072 1.00 86.94 86 THR A C 1
ATOM 621 O O . THR A 1 86 ? -3.909 7.146 -6.367 1.00 86.94 86 THR A O 1
ATOM 624 N N . LEU A 1 87 ? -2.880 8.405 -7.917 1.00 87.38 87 LEU A N 1
ATOM 625 C CA . LEU A 1 87 ? -1.703 7.542 -8.043 1.00 87.38 87 LEU A CA 1
ATOM 626 C C . LEU A 1 87 ? -0.569 8.032 -7.143 1.00 87.38 87 LEU A C 1
ATOM 628 O O . LEU A 1 87 ? -0.221 9.215 -7.165 1.00 87.38 87 LEU A O 1
ATOM 632 N N . LYS A 1 88 ? 0.049 7.114 -6.398 1.00 82.31 88 LYS A N 1
ATOM 633 C CA . LYS A 1 88 ? 1.256 7.381 -5.603 1.00 82.31 88 LYS A CA 1
ATOM 634 C C . LYS A 1 88 ? 2.334 6.351 -5.906 1.00 82.31 88 LYS A C 1
ATOM 636 O O . LYS A 1 88 ? 2.007 5.203 -6.196 1.00 82.31 88 LYS A O 1
ATOM 641 N N . ALA A 1 89 ? 3.604 6.758 -5.828 1.00 74.00 89 ALA A N 1
ATOM 642 C CA . ALA A 1 89 ? 4.738 5.833 -5.897 1.00 74.00 89 ALA A CA 1
ATOM 643 C C . ALA A 1 89 ? 4.546 4.718 -4.862 1.00 74.00 89 ALA A C 1
ATOM 645 O O . ALA A 1 89 ? 4.097 4.997 -3.749 1.00 74.00 89 ALA A O 1
ATOM 646 N N . ALA A 1 90 ? 4.816 3.474 -5.232 1.00 72.12 90 ALA A N 1
ATOM 647 C CA . ALA A 1 90 ? 4.333 2.338 -4.472 1.00 72.12 90 ALA A CA 1
ATOM 648 C C . ALA A 1 90 ? 5.271 1.154 -4.449 1.00 72.12 90 ALA A C 1
ATOM 650 O O . ALA A 1 90 ? 6.028 0.928 -5.390 1.00 72.12 90 ALA A O 1
ATOM 651 N N . SER A 1 91 ? 5.018 0.378 -3.395 1.00 71.62 91 SER A N 1
ATOM 652 C CA . SER A 1 91 ? 5.458 -0.974 -3.096 1.00 71.62 91 SER A CA 1
ATOM 653 C C . SER A 1 91 ? 6.500 -1.045 -1.977 1.00 71.62 91 SER A C 1
ATOM 655 O O . SER A 1 91 ? 7.345 -0.140 -1.896 1.00 71.62 91 SER A O 1
ATOM 657 N N . PRO A 1 92 ? 6.427 -2.061 -1.090 1.00 91.62 92 PRO A N 1
ATOM 658 C CA . PRO A 1 92 ? 5.308 -2.996 -0.797 1.00 91.62 92 PRO A CA 1
ATOM 659 C C . PRO A 1 92 ? 4.052 -2.343 -0.173 1.00 91.62 92 PRO A C 1
ATOM 661 O O . PRO A 1 92 ? 4.176 -1.371 0.575 1.00 91.62 92 PRO A O 1
ATOM 664 N N . ILE A 1 93 ? 2.831 -2.829 -0.476 1.00 94.00 93 ILE A N 1
ATOM 665 C CA . ILE A 1 93 ? 1.560 -2.209 -0.017 1.00 94.00 93 ILE A CA 1
ATOM 666 C C . ILE A 1 93 ? 0.476 -3.217 0.378 1.00 94.00 93 ILE A C 1
ATOM 668 O O . ILE A 1 93 ? 0.215 -4.192 -0.328 1.00 94.00 93 ILE A O 1
ATOM 672 N N . ALA A 1 94 ? -0.245 -2.879 1.449 1.00 96.12 94 ALA A N 1
ATOM 673 C CA . ALA A 1 94 ? -1.497 -3.495 1.871 1.00 96.12 94 ALA A CA 1
ATOM 674 C C . ALA A 1 94 ? -2.681 -2.516 1.797 1.00 96.12 94 ALA A C 1
ATOM 676 O O . ALA A 1 94 ? -2.544 -1.338 2.127 1.00 96.12 94 ALA A O 1
ATOM 677 N N . ARG A 1 95 ? -3.864 -3.017 1.436 1.00 96.88 95 ARG A N 1
ATOM 678 C CA . ARG A 1 95 ? -5.147 -2.309 1.495 1.00 96.88 95 ARG A CA 1
ATOM 679 C C . ARG A 1 95 ? -6.019 -2.926 2.574 1.00 96.88 95 ARG A C 1
ATOM 681 O O . ARG A 1 95 ? -6.360 -4.102 2.492 1.00 96.88 95 ARG A O 1
ATOM 688 N N . ILE A 1 96 ? -6.401 -2.147 3.577 1.00 98.12 96 ILE A N 1
ATOM 689 C CA . ILE A 1 96 ? -7.251 -2.610 4.680 1.00 98.12 96 ILE A CA 1
ATOM 690 C C . ILE A 1 96 ? -8.692 -2.173 4.428 1.00 98.12 96 ILE A C 1
ATOM 692 O O . ILE A 1 96 ? -8.963 -0.983 4.250 1.00 98.12 96 ILE A O 1
ATOM 696 N N . VAL A 1 97 ? -9.614 -3.133 4.479 1.00 98.25 97 VAL A N 1
ATOM 697 C CA . VAL A 1 97 ? -11.066 -2.911 4.496 1.00 98.25 97 VAL A CA 1
ATOM 698 C C . VAL A 1 97 ? -11.652 -3.408 5.816 1.00 98.25 97 VAL A C 1
ATOM 700 O O . VAL A 1 97 ? -10.955 -3.964 6.663 1.00 98.25 97 VAL A O 1
ATOM 703 N N . LYS A 1 98 ? -12.954 -3.207 6.030 1.00 97.81 98 LYS A N 1
ATOM 704 C CA . LYS A 1 98 ? -13.620 -3.744 7.222 1.00 97.81 98 LYS A CA 1
ATOM 705 C C . LYS A 1 98 ? -13.662 -5.275 7.205 1.00 97.81 98 LYS A C 1
ATOM 707 O O . LYS A 1 98 ? -13.265 -5.905 8.183 1.00 97.81 98 LYS A O 1
ATOM 712 N N . SER A 1 99 ? -14.139 -5.847 6.105 1.00 97.00 99 SER A N 1
ATOM 713 C CA . SER A 1 99 ? -14.120 -7.276 5.792 1.00 97.00 99 SER A CA 1
ATOM 714 C C . SER A 1 99 ? -14.355 -7.459 4.290 1.00 97.00 99 SER A C 1
ATOM 716 O O . SER A 1 99 ? -14.698 -6.495 3.599 1.00 97.00 99 SER A O 1
ATOM 718 N N . GLN A 1 100 ? -14.168 -8.677 3.781 1.00 94.75 100 GLN A N 1
ATOM 719 C CA . GLN A 1 100 ? -14.433 -8.979 2.375 1.00 94.75 100 GLN A CA 1
ATOM 720 C C . GLN A 1 100 ? -15.932 -8.879 2.046 1.00 94.75 100 GLN A C 1
ATOM 722 O O . GLN A 1 100 ? -16.294 -8.407 0.974 1.00 94.75 100 GLN A O 1
ATOM 727 N N . GLU A 1 101 ? -16.798 -9.273 2.980 1.00 94.75 101 GLU A N 1
ATOM 728 C CA . GLU A 1 101 ? -18.257 -9.286 2.825 1.00 94.75 101 GLU A CA 1
ATOM 729 C C . GLU A 1 101 ? -18.872 -7.884 2.890 1.00 94.75 101 GLU A C 1
ATOM 731 O O . GLU A 1 101 ? -19.828 -7.592 2.175 1.00 94.75 101 GLU A O 1
ATOM 736 N N . ASP A 1 102 ? -18.330 -7.016 3.749 1.00 95.50 102 ASP A N 1
ATOM 737 C CA . ASP A 1 102 ? -18.820 -5.646 3.921 1.00 95.50 102 ASP A CA 1
ATOM 738 C C . ASP A 1 102 ? -18.290 -4.691 2.840 1.00 95.50 102 ASP A C 1
ATOM 740 O O . ASP A 1 102 ? -18.833 -3.600 2.650 1.00 95.50 102 ASP A O 1
ATOM 744 N N . ASN A 1 103 ? -17.210 -5.063 2.152 1.00 94.12 103 ASN A N 1
ATOM 745 C CA . ASN A 1 103 ? -16.604 -4.250 1.110 1.00 94.12 103 ASN A CA 1
ATOM 746 C C . ASN A 1 103 ? -17.477 -4.208 -0.160 1.00 94.12 103 ASN A C 1
ATOM 748 O O . ASN A 1 103 ? -17.916 -5.232 -0.674 1.00 94.12 103 ASN A O 1
ATOM 752 N N . GLN A 1 104 ? -17.675 -3.010 -0.711 1.00 94.31 104 GLN A N 1
ATOM 753 C CA . GLN A 1 104 ? -18.458 -2.762 -1.930 1.00 94.31 104 GLN A CA 1
ATOM 754 C C . GLN A 1 104 ? -17.585 -2.413 -3.144 1.00 94.31 104 GLN A C 1
ATOM 756 O O . GLN A 1 104 ? -18.101 -2.214 -4.244 1.00 94.31 104 GLN A O 1
ATOM 761 N N . ARG A 1 105 ? -16.265 -2.299 -2.957 1.00 92.81 105 ARG A N 1
ATOM 762 C CA . ARG A 1 105 ? -15.309 -1.922 -4.002 1.00 92.81 105 ARG A CA 1
ATOM 763 C C . ARG A 1 105 ? -14.763 -3.156 -4.709 1.00 92.81 105 ARG A C 1
ATOM 765 O O . ARG A 1 105 ? -14.125 -3.990 -4.079 1.00 92.81 105 ARG A O 1
ATOM 772 N N . THR A 1 106 ? -14.974 -3.255 -6.017 1.00 91.06 106 THR A N 1
ATOM 773 C CA . THR A 1 106 ? -14.460 -4.361 -6.852 1.00 91.06 106 THR A CA 1
ATOM 774 C C . THR A 1 106 ? -13.015 -4.158 -7.309 1.00 91.06 106 THR A C 1
ATOM 776 O O . THR A 1 106 ? -12.471 -4.989 -8.021 1.00 91.06 106 THR A O 1
ATOM 779 N N . ASP A 1 107 ? -12.421 -3.008 -6.996 1.00 90.75 107 ASP A N 1
ATOM 780 C CA . ASP A 1 107 ? -11.053 -2.628 -7.352 1.00 90.75 107 ASP A CA 1
ATOM 781 C C . ASP A 1 107 ? -10.067 -2.774 -6.183 1.00 90.75 107 ASP A C 1
ATOM 783 O O . ASP A 1 107 ? -8.871 -2.533 -6.350 1.00 90.75 107 ASP A O 1
ATOM 787 N N . VAL A 1 108 ? -10.537 -3.209 -5.008 1.00 91.94 108 VAL A N 1
ATOM 788 C CA . VAL A 1 108 ? -9.666 -3.463 -3.851 1.00 91.94 108 VAL A CA 1
ATOM 789 C C . VAL A 1 108 ? -8.683 -4.611 -4.119 1.00 91.94 108 VAL A C 1
ATOM 791 O O . VAL A 1 108 ? -7.531 -4.549 -3.685 1.00 91.94 108 VAL A O 1
ATOM 794 N N . ASP A 1 109 ? -9.116 -5.618 -4.878 1.00 91.25 109 ASP A N 1
ATOM 795 C CA . ASP A 1 109 ? -8.372 -6.795 -5.333 1.00 91.25 109 ASP A CA 1
ATOM 796 C C . ASP A 1 109 ? -8.111 -6.756 -6.848 1.00 91.25 109 ASP A C 1
ATOM 798 O O . ASP A 1 109 ? -8.117 -7.782 -7.529 1.00 91.25 109 ASP A O 1
ATOM 802 N N . GLU A 1 110 ? -7.867 -5.556 -7.394 1.00 88.88 110 GLU A N 1
ATOM 803 C CA . GLU A 1 110 ? -7.439 -5.407 -8.787 1.00 88.88 110 GLU A CA 1
ATOM 804 C C . GLU A 1 110 ? -6.162 -6.224 -9.084 1.00 88.88 110 GLU A C 1
ATOM 806 O O . GLU A 1 110 ? -5.408 -6.597 -8.182 1.00 88.88 110 GLU A O 1
ATOM 811 N N . VAL A 1 111 ? -5.909 -6.507 -10.367 1.00 83.50 111 VAL A N 1
ATOM 812 C CA . VAL A 1 111 ? -4.793 -7.363 -10.811 1.00 83.50 111 VAL A CA 1
ATOM 813 C C . VAL A 1 111 ? -3.484 -6.984 -10.113 1.00 83.50 111 VAL A C 1
ATOM 815 O O . VAL A 1 111 ? -3.017 -5.852 -10.221 1.00 83.50 111 VAL A O 1
ATOM 818 N N . GLY A 1 112 ? -2.880 -7.962 -9.435 1.00 84.56 112 GLY A N 1
ATOM 819 C CA . GLY A 1 112 ? -1.659 -7.783 -8.648 1.00 84.56 112 GLY A CA 1
ATOM 820 C C . GLY A 1 112 ? -1.888 -7.716 -7.138 1.00 84.56 112 GLY A C 1
ATOM 821 O O . GLY A 1 112 ? -0.906 -7.792 -6.404 1.00 84.56 112 GLY A O 1
ATOM 822 N N . PHE A 1 113 ? -3.142 -7.638 -6.677 1.00 91.94 113 PHE A N 1
ATOM 823 C CA . PHE A 1 113 ? -3.519 -7.734 -5.268 1.00 91.94 113 PHE A CA 1
ATOM 824 C C . PHE A 1 113 ? -4.165 -9.084 -4.936 1.00 91.94 113 PHE A C 1
ATOM 826 O O . PHE A 1 113 ? -4.929 -9.637 -5.721 1.00 91.94 113 PHE A O 1
ATOM 833 N N . THR A 1 114 ? -3.867 -9.613 -3.749 1.00 95.00 114 THR A N 1
ATOM 834 C CA . THR A 1 114 ? -4.438 -10.867 -3.232 1.00 95.00 114 THR A CA 1
ATOM 835 C C . THR A 1 114 ? -4.990 -10.664 -1.826 1.00 95.00 114 THR A C 1
ATOM 837 O O . THR A 1 114 ? -4.384 -9.968 -1.012 1.00 95.00 114 THR A O 1
ATOM 840 N N . TRP A 1 115 ? -6.138 -11.275 -1.527 1.00 96.88 115 TRP A N 1
ATOM 841 C CA . TRP A 1 115 ? -6.746 -11.242 -0.196 1.00 96.88 115 TRP A CA 1
ATOM 842 C C . TRP A 1 115 ? -5.846 -11.885 0.867 1.00 96.88 115 TRP A C 1
ATOM 844 O O . TRP A 1 115 ? -5.310 -12.974 0.676 1.00 96.88 115 TRP A O 1
ATOM 854 N N . CYS A 1 116 ? -5.723 -11.222 2.015 1.00 96.00 116 CYS A N 1
ATOM 855 C CA . CYS A 1 116 ? -4.882 -11.643 3.138 1.00 96.00 116 CYS A CA 1
ATOM 856 C C . CYS A 1 116 ? -5.585 -11.452 4.495 1.00 96.00 116 CYS A C 1
ATOM 858 O O . CYS A 1 116 ? -4.969 -11.073 5.489 1.00 96.00 116 CYS A O 1
ATOM 860 N N . GLY A 1 117 ? -6.891 -11.721 4.547 1.00 95.62 117 GLY A N 1
ATOM 861 C CA . GLY A 1 117 ? -7.747 -11.494 5.714 1.00 95.62 117 GLY A CA 1
ATOM 862 C C . GLY A 1 117 ? -8.731 -10.363 5.439 1.00 95.62 117 GLY A C 1
ATOM 863 O O . GLY A 1 117 ? -9.375 -10.364 4.395 1.00 95.62 117 GLY A O 1
ATOM 864 N N . CYS A 1 118 ? -8.848 -9.375 6.329 1.00 95.81 118 CYS A N 1
ATOM 865 C CA . CYS A 1 118 ? -9.733 -8.221 6.100 1.00 95.81 118 CYS A CA 1
ATOM 866 C C . CYS A 1 118 ? -9.092 -7.142 5.197 1.00 95.81 118 CYS A C 1
ATOM 868 O O . CYS A 1 118 ? -9.204 -5.943 5.447 1.00 95.81 118 CYS A O 1
ATOM 870 N N . GLY A 1 119 ? -8.381 -7.558 4.152 1.00 96.81 119 GLY A N 1
ATOM 871 C CA . GLY A 1 119 ? -7.681 -6.668 3.234 1.00 96.81 119 GLY A CA 1
ATOM 872 C C . GLY A 1 119 ? -6.950 -7.418 2.129 1.00 96.81 119 GLY A C 1
ATOM 873 O O . GLY A 1 119 ? -6.983 -8.649 2.074 1.00 96.81 119 GLY A O 1
ATOM 874 N N . THR A 1 120 ? -6.280 -6.672 1.258 1.00 96.88 120 THR A N 1
ATOM 875 C CA . THR A 1 120 ? -5.511 -7.201 0.129 1.00 96.88 120 THR A CA 1
ATOM 876 C C . THR A 1 120 ? -4.064 -6.721 0.186 1.00 96.88 120 THR A C 1
ATOM 878 O O . THR A 1 120 ? -3.765 -5.692 0.784 1.00 96.88 120 THR A O 1
ATOM 881 N N . ALA A 1 121 ? -3.146 -7.469 -0.413 1.00 95.31 121 ALA A N 1
ATOM 882 C CA . ALA A 1 121 ? -1.726 -7.133 -0.480 1.00 95.31 121 ALA A CA 1
ATOM 883 C C . ALA A 1 121 ? -1.231 -7.263 -1.916 1.00 95.31 121 ALA A C 1
ATOM 885 O O . ALA A 1 121 ? -1.681 -8.165 -2.627 1.00 95.31 121 ALA A O 1
ATOM 886 N N . ASN A 1 122 ? -0.322 -6.383 -2.338 1.00 92.50 122 ASN A N 1
ATOM 887 C CA . ASN A 1 122 ? 0.329 -6.540 -3.633 1.00 92.50 122 ASN A CA 1
ATOM 888 C C . ASN A 1 122 ? 1.377 -7.669 -3.602 1.00 92.50 122 ASN A C 1
ATOM 890 O O . ASN A 1 122 ? 1.727 -8.176 -2.538 1.00 92.50 122 ASN A O 1
ATOM 894 N N . ALA A 1 123 ? 1.901 -8.046 -4.770 1.00 89.62 123 ALA A N 1
ATOM 895 C CA . ALA A 1 123 ? 2.870 -9.140 -4.886 1.00 89.62 123 ALA A CA 1
ATOM 896 C C . ALA A 1 123 ? 4.141 -8.951 -4.031 1.00 89.62 123 ALA A C 1
ATOM 898 O O . ALA A 1 123 ? 4.682 -9.930 -3.527 1.00 89.62 123 ALA A O 1
ATOM 899 N N . GLU A 1 124 ? 4.612 -7.717 -3.826 1.00 90.12 124 GLU A N 1
ATOM 900 C CA . GLU A 1 124 ? 5.796 -7.475 -2.989 1.00 90.12 124 GLU A CA 1
ATOM 901 C C . GLU A 1 124 ? 5.502 -7.599 -1.489 1.00 90.12 124 GLU A C 1
ATOM 903 O O . GLU A 1 124 ? 6.396 -7.928 -0.719 1.00 90.12 124 GLU A O 1
ATOM 908 N N . ALA A 1 125 ? 4.246 -7.399 -1.075 1.00 93.31 125 ALA A N 1
ATOM 909 C CA . ALA A 1 125 ? 3.768 -7.624 0.288 1.00 93.31 125 ALA A CA 1
ATOM 910 C C . ALA A 1 125 ? 3.210 -9.051 0.495 1.00 93.31 125 ALA A C 1
ATOM 912 O O . ALA A 1 125 ? 2.428 -9.301 1.416 1.00 93.31 125 ALA A O 1
ATOM 913 N N . GLU A 1 126 ? 3.582 -10.003 -0.364 1.00 93.38 126 GLU A N 1
ATOM 914 C CA . GLU A 1 126 ? 3.152 -11.397 -0.259 1.00 93.38 126 GLU A CA 1
ATOM 915 C C . GLU A 1 126 ? 3.576 -12.013 1.090 1.00 93.38 126 GLU A C 1
ATOM 917 O O . GLU A 1 126 ? 4.732 -11.923 1.505 1.00 93.38 126 GLU A O 1
ATOM 922 N N . GLY A 1 127 ? 2.623 -12.656 1.778 1.00 93.12 127 GLY A N 1
ATOM 923 C CA . GLY A 1 127 ? 2.841 -13.324 3.068 1.00 93.12 127 GLY A CA 1
ATOM 924 C C . GLY A 1 127 ? 2.308 -12.577 4.295 1.00 93.12 127 GLY A C 1
ATOM 925 O O . GLY A 1 127 ? 2.238 -13.175 5.373 1.00 93.12 127 GLY A O 1
ATOM 926 N N . ILE A 1 128 ? 1.868 -11.321 4.154 1.00 96.44 128 ILE A N 1
ATOM 927 C CA . ILE A 1 128 ? 1.228 -10.606 5.266 1.00 96.44 128 ILE A CA 1
ATOM 928 C C . ILE A 1 128 ? -0.151 -11.185 5.611 1.00 96.44 128 ILE A C 1
ATOM 930 O O . ILE A 1 128 ? -0.794 -11.852 4.798 1.00 96.44 128 ILE A O 1
ATOM 934 N N . LYS A 1 129 ? -0.641 -10.892 6.820 1.00 97.12 129 LYS A N 1
ATOM 935 C CA . LYS A 1 129 ? -2.022 -11.178 7.242 1.00 97.12 129 LYS A CA 1
ATOM 936 C C . LYS A 1 129 ? -2.623 -9.985 7.965 1.00 97.12 129 LYS A C 1
ATOM 938 O O . LYS A 1 129 ? -1.956 -9.377 8.798 1.00 97.12 129 LYS A O 1
ATOM 943 N N . ILE A 1 130 ? -3.892 -9.704 7.688 1.00 98.06 130 ILE A N 1
ATOM 944 C CA . ILE A 1 130 ? -4.635 -8.561 8.218 1.00 98.06 130 ILE A CA 1
ATOM 945 C C . ILE A 1 130 ? -5.873 -9.069 8.959 1.00 98.06 130 ILE A C 1
ATOM 947 O O . ILE A 1 130 ? -6.687 -9.808 8.407 1.00 98.06 130 ILE A O 1
ATOM 951 N N . SER A 1 131 ? -6.022 -8.684 10.222 1.00 97.25 131 SER A N 1
ATOM 952 C CA . SER A 1 131 ? -7.142 -9.083 11.079 1.00 97.25 131 SER A CA 1
ATOM 953 C C . SER A 1 131 ? -7.781 -7.872 11.742 1.00 97.25 131 SER A C 1
ATOM 955 O O . SER A 1 131 ? -7.084 -7.005 12.260 1.00 97.25 131 SER A O 1
ATOM 957 N N . ARG A 1 132 ? -9.111 -7.826 11.783 1.00 97.56 132 ARG A N 1
ATOM 958 C CA . ARG A 1 132 ? -9.856 -6.833 12.565 1.00 97.56 132 ARG A CA 1
ATOM 959 C C . ARG A 1 132 ? -9.994 -7.328 14.004 1.00 97.56 132 ARG A C 1
ATOM 961 O O . ARG A 1 132 ? -10.522 -8.417 14.213 1.00 97.56 132 ARG A O 1
ATOM 968 N N . LEU A 1 133 ? -9.542 -6.536 14.975 1.00 97.00 133 LEU A N 1
ATOM 969 C CA . LEU A 1 133 ? -9.626 -6.876 16.402 1.00 97.00 133 LEU A CA 1
ATOM 970 C C . LEU A 1 133 ? -10.787 -6.182 17.115 1.00 97.00 133 LEU A C 1
ATOM 972 O O . LEU A 1 133 ? -11.428 -6.787 17.968 1.00 97.00 133 LEU A O 1
ATOM 976 N N . ASP A 1 134 ? -11.065 -4.931 16.759 1.00 98.06 134 ASP A N 1
ATOM 977 C CA . ASP A 1 134 ? -12.156 -4.137 17.327 1.00 98.06 134 ASP A CA 1
ATOM 978 C C . ASP A 1 134 ? -12.623 -3.090 16.300 1.00 98.06 134 ASP A C 1
ATOM 980 O O . ASP A 1 134 ? -12.080 -3.004 15.195 1.00 98.06 134 ASP A O 1
ATOM 984 N N . VAL A 1 135 ? -13.639 -2.296 16.638 1.00 98.25 135 VAL A N 1
ATOM 985 C CA . VAL A 1 135 ? -14.135 -1.193 15.808 1.00 98.25 135 VAL A CA 1
ATOM 986 C C . VAL A 1 135 ? -12.995 -0.236 15.476 1.00 98.25 135 VAL A C 1
ATOM 988 O O . VAL A 1 135 ? -12.460 0.449 16.345 1.00 98.25 135 VAL A O 1
ATOM 991 N N . GLY A 1 136 ? -12.646 -0.173 14.193 1.00 97.81 136 GLY A N 1
ATOM 992 C CA . GLY A 1 136 ? -11.564 0.666 13.699 1.00 97.81 136 GLY A CA 1
ATOM 993 C C . GLY A 1 136 ? -10.165 0.228 14.118 1.00 97.81 136 GLY A C 1
ATOM 994 O O . GLY A 1 136 ? -9.253 1.029 13.957 1.00 97.81 136 GLY A O 1
ATOM 995 N N . VAL A 1 137 ? -9.974 -0.989 14.645 1.00 98.06 137 VAL A N 1
ATOM 996 C CA . VAL A 1 137 ? -8.662 -1.521 15.048 1.00 98.06 137 VAL A CA 1
ATOM 997 C C . VAL A 1 137 ? -8.325 -2.760 14.227 1.00 98.06 137 VAL A C 1
ATOM 999 O O . VAL A 1 137 ? -9.000 -3.790 14.309 1.00 98.06 137 VAL A O 1
ATOM 1002 N N . TYR A 1 138 ? -7.236 -2.667 13.471 1.00 98.19 138 TYR A N 1
ATOM 1003 C CA . TYR A 1 138 ? -6.740 -3.705 12.578 1.00 98.19 138 TYR A CA 1
ATOM 1004 C C . TYR A 1 138 ? -5.303 -4.063 12.941 1.00 98.19 138 TYR A C 1
ATOM 1006 O O . TYR A 1 138 ? -4.515 -3.196 13.306 1.00 98.19 138 TYR A O 1
ATOM 1014 N N . VAL A 1 139 ? -4.952 -5.335 12.823 1.00 97.50 139 VAL A N 1
ATOM 1015 C CA . VAL A 1 139 ? -3.595 -5.834 13.029 1.00 97.50 139 VAL A CA 1
ATOM 1016 C C . VAL A 1 139 ? -3.075 -6.419 11.733 1.00 97.50 139 VAL A C 1
ATOM 1018 O O . VAL A 1 139 ? -3.741 -7.246 11.114 1.00 97.50 139 VAL A O 1
ATOM 1021 N N . LEU A 1 140 ? -1.878 -5.987 11.351 1.00 97.62 140 LEU A N 1
ATOM 1022 C CA . LEU A 1 140 ? -1.130 -6.471 10.204 1.00 97.62 140 LEU A CA 1
ATOM 1023 C C . LEU A 1 140 ? 0.147 -7.148 10.700 1.00 97.62 140 LEU A C 1
ATOM 1025 O O . LEU A 1 140 ? 0.921 -6.552 11.442 1.00 97.62 140 LEU A O 1
ATOM 1029 N N . ILE A 1 141 ? 0.371 -8.393 10.294 1.00 96.62 141 ILE A N 1
ATOM 1030 C CA . ILE A 1 141 ? 1.580 -9.164 10.620 1.00 96.62 141 ILE A CA 1
ATOM 1031 C C . ILE A 1 141 ? 2.263 -9.657 9.347 1.00 96.62 141 ILE A C 1
ATOM 1033 O O . ILE A 1 141 ? 1.609 -9.789 8.314 1.00 96.62 141 ILE A O 1
ATOM 1037 N N . GLY A 1 142 ? 3.557 -9.971 9.439 1.00 93.88 142 GLY A N 1
ATOM 1038 C CA . GLY A 1 142 ? 4.360 -10.486 8.322 1.00 93.88 142 GLY A CA 1
ATOM 1039 C C . GLY A 1 142 ? 5.154 -9.423 7.557 1.00 93.88 142 GLY A C 1
ATOM 1040 O O . GLY A 1 142 ? 5.830 -9.767 6.594 1.00 93.88 142 GLY A O 1
ATOM 1041 N N . SER A 1 143 ? 5.099 -8.156 7.979 1.00 95.06 143 SER A N 1
ATOM 1042 C CA . SER A 1 143 ? 5.985 -7.093 7.491 1.00 95.06 143 SER A CA 1
ATOM 1043 C C . SER A 1 143 ? 7.140 -6.834 8.467 1.00 95.06 143 SER A C 1
ATOM 1045 O O . SER A 1 143 ? 7.084 -7.235 9.629 1.00 95.06 143 SER A O 1
ATOM 1047 N N . ALA A 1 144 ? 8.181 -6.138 8.004 1.00 94.06 144 ALA A N 1
ATOM 1048 C CA . ALA A 1 144 ? 9.265 -5.617 8.841 1.00 94.06 144 ALA A CA 1
ATOM 1049 C C . ALA A 1 144 ? 8.904 -4.267 9.499 1.00 94.06 144 ALA A C 1
ATOM 1051 O O . ALA A 1 144 ? 9.601 -3.791 10.394 1.00 94.06 144 ALA A O 1
ATOM 1052 N N . GLY A 1 145 ? 7.797 -3.649 9.081 1.00 94.44 145 GLY A N 1
ATOM 1053 C CA . GLY A 1 145 ? 7.296 -2.389 9.621 1.00 94.44 145 GLY A CA 1
ATOM 1054 C C . GLY A 1 145 ? 6.544 -1.573 8.577 1.00 94.44 145 GLY A C 1
ATOM 1055 O O . GLY A 1 145 ? 6.152 -2.089 7.528 1.00 94.44 145 GLY A O 1
ATOM 1056 N N . LEU A 1 146 ? 6.322 -0.295 8.887 1.00 94.88 146 LEU A N 1
ATOM 1057 C CA . LEU A 1 146 ? 5.920 0.698 7.888 1.00 94.88 146 LEU A CA 1
ATOM 1058 C C . LEU A 1 146 ? 7.113 1.025 6.989 1.00 94.88 146 LEU A C 1
ATOM 1060 O O . LEU A 1 146 ? 8.254 0.914 7.427 1.00 94.88 146 LEU A O 1
ATOM 1064 N N . ALA A 1 147 ? 6.837 1.484 5.772 1.00 93.00 147 ALA A N 1
ATOM 1065 C CA . ALA A 1 147 ? 7.885 1.875 4.838 1.00 93.00 147 ALA A CA 1
ATOM 1066 C C . ALA A 1 147 ? 8.837 2.927 5.431 1.00 93.00 147 ALA A C 1
ATOM 1068 O O . ALA A 1 147 ? 8.389 3.927 6.003 1.00 93.00 147 ALA A O 1
ATOM 1069 N N . SER A 1 148 ? 10.141 2.727 5.259 1.00 90.69 148 SER A N 1
ATOM 1070 C CA . SER A 1 148 ? 11.192 3.642 5.732 1.00 90.69 148 SER A CA 1
ATOM 1071 C C . SER A 1 148 ? 11.303 4.937 4.919 1.00 90.69 148 SER A C 1
ATOM 1073 O O . SER A 1 148 ? 11.857 5.929 5.397 1.00 90.69 148 SER A O 1
ATOM 1075 N N . GLU A 1 149 ? 10.733 4.966 3.713 1.00 86.75 149 GLU A N 1
ATOM 1076 C CA . GLU A 1 149 ? 10.740 6.120 2.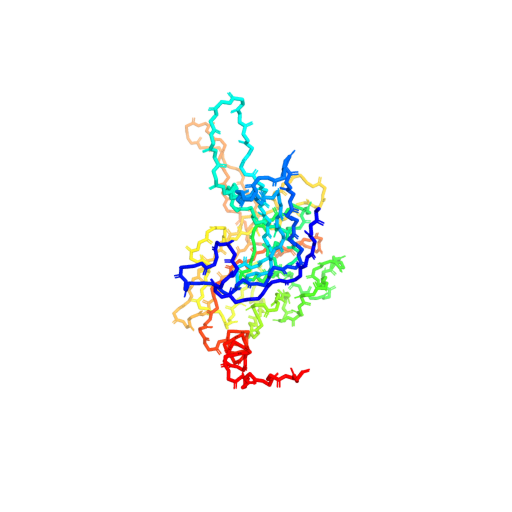815 1.00 86.75 149 GLU A CA 1
ATOM 1077 C C . GLU A 1 149 ? 9.357 6.427 2.217 1.00 86.75 149 GLU A C 1
ATOM 1079 O O . GLU A 1 149 ? 8.487 5.564 2.075 1.00 86.75 149 GLU A O 1
ATOM 1084 N N . GLY A 1 150 ? 9.157 7.680 1.800 1.00 87.56 150 GLY A N 1
ATOM 1085 C CA . GLY A 1 150 ? 7.921 8.128 1.158 1.00 87.56 150 GLY A CA 1
ATOM 1086 C C . GLY A 1 150 ? 6.725 8.197 2.114 1.00 87.56 150 GLY A C 1
ATOM 1087 O O . GLY A 1 150 ? 6.851 8.586 3.271 1.00 87.56 150 GLY A O 1
ATOM 1088 N N . TRP A 1 151 ? 5.532 7.892 1.600 1.00 91.81 151 TRP A N 1
ATOM 1089 C CA . TRP A 1 151 ? 4.307 7.857 2.401 1.00 91.81 151 TRP A CA 1
ATOM 1090 C C . TRP A 1 151 ? 4.144 6.486 3.073 1.00 91.81 151 TRP A C 1
ATOM 1092 O O . TRP A 1 151 ? 4.556 5.474 2.514 1.00 91.81 151 TRP A O 1
ATOM 1102 N N . GLN A 1 152 ? 3.506 6.455 4.246 1.00 93.88 152 GLN A N 1
ATOM 1103 C CA . GLN A 1 152 ? 3.291 5.223 5.021 1.00 93.88 152 GLN A CA 1
ATOM 1104 C C . GLN A 1 152 ? 1.817 4.831 5.128 1.00 93.88 152 GLN A C 1
ATOM 1106 O O . GLN A 1 152 ? 1.479 3.658 5.020 1.00 93.88 152 GLN A O 1
ATOM 1111 N N . LEU A 1 153 ? 0.933 5.810 5.332 1.00 94.81 153 LEU A N 1
ATOM 1112 C CA . LEU A 1 153 ? -0.498 5.587 5.521 1.00 94.81 153 LEU A CA 1
ATOM 1113 C C . LEU A 1 153 ? -1.298 6.559 4.668 1.00 94.81 153 LEU A C 1
ATOM 1115 O O . LEU A 1 153 ? -1.046 7.766 4.705 1.00 94.81 153 LEU A O 1
ATOM 1119 N N . LEU A 1 154 ? -2.294 6.041 3.958 1.00 94.81 154 LEU A N 1
ATOM 1120 C CA . LEU A 1 154 ? -3.343 6.844 3.341 1.00 94.81 154 LEU A CA 1
ATOM 1121 C C . LEU A 1 154 ? -4.677 6.465 3.984 1.00 94.81 154 LEU A C 1
ATOM 1123 O O . LEU A 1 154 ? -5.050 5.289 3.956 1.00 94.81 154 LEU A O 1
ATOM 1127 N N . PRO A 1 155 ? -5.400 7.424 4.584 1.00 95.56 155 PRO A N 1
ATOM 1128 C CA . PRO A 1 155 ? -6.721 7.153 5.129 1.00 95.56 155 PRO A CA 1
ATOM 1129 C C . PRO A 1 155 ? -7.703 6.788 4.006 1.00 95.56 155 PRO A C 1
ATOM 1131 O O . PRO A 1 155 ? -7.454 7.101 2.840 1.00 95.56 155 PRO A O 1
ATOM 1134 N N . PRO A 1 156 ? -8.855 6.187 4.349 1.00 96.38 156 PRO A N 1
ATOM 1135 C CA . PRO A 1 156 ? -9.922 5.996 3.382 1.00 96.38 156 PRO A CA 1
ATOM 1136 C C . PRO A 1 156 ? -10.348 7.339 2.805 1.00 96.38 156 PRO A C 1
ATOM 1138 O O . PRO A 1 156 ? -10.535 8.290 3.563 1.00 96.38 156 PRO A O 1
ATOM 1141 N N . MET A 1 157 ? -10.496 7.418 1.488 1.00 94.94 157 MET A N 1
ATOM 1142 C CA . MET A 1 157 ? -10.887 8.618 0.762 1.00 94.94 157 MET A CA 1
ATOM 1143 C C . MET A 1 157 ? -12.303 8.469 0.222 1.00 94.94 157 MET A C 1
ATOM 1145 O O . MET A 1 157 ? -12.759 7.378 -0.118 1.00 94.94 157 MET A O 1
ATOM 1149 N N . ASP A 1 158 ? -13.007 9.591 0.132 1.00 92.00 158 ASP A N 1
ATOM 1150 C CA . ASP A 1 158 ? -14.284 9.630 -0.561 1.00 92.00 158 ASP A CA 1
ATOM 1151 C C . ASP A 1 158 ? -14.078 9.297 -2.052 1.00 92.00 158 ASP A C 1
ATOM 1153 O O . ASP A 1 158 ? -13.257 9.953 -2.700 1.00 92.00 158 ASP A O 1
ATOM 1157 N N . PRO A 1 159 ? -14.816 8.330 -2.632 1.00 87.06 159 PRO A N 1
ATOM 1158 C CA . PRO A 1 159 ? -14.664 7.972 -4.045 1.00 87.06 159 PRO A CA 1
ATOM 1159 C C . PRO A 1 159 ? -14.953 9.122 -5.021 1.00 87.06 159 PRO A C 1
ATOM 1161 O O . PRO A 1 159 ? -14.501 9.081 -6.160 1.00 87.06 159 PRO A O 1
ATOM 1164 N N . GLY A 1 160 ? -15.705 10.144 -4.597 1.00 88.25 160 GLY A N 1
ATOM 1165 C CA . GLY A 1 160 ? -15.947 11.367 -5.360 1.00 88.25 160 GLY A CA 1
ATOM 1166 C C . GLY A 1 160 ? -14.831 12.410 -5.237 1.00 88.25 160 GLY A C 1
ATOM 1167 O O . GLY A 1 160 ? -14.973 13.506 -5.774 1.00 88.25 160 GLY A O 1
ATOM 1168 N N . GLY A 1 161 ? -13.740 12.107 -4.525 1.00 84.00 161 GLY A N 1
ATOM 1169 C CA . GLY A 1 161 ? -12.606 13.013 -4.337 1.00 84.00 161 GLY A CA 1
ATOM 1170 C C . GLY A 1 161 ? -12.845 14.108 -3.293 1.00 84.00 161 GLY A C 1
ATOM 1171 O O . GLY A 1 161 ? -12.080 15.066 -3.222 1.00 84.00 161 GLY A O 1
ATOM 1172 N N . MET A 1 162 ? -13.873 13.975 -2.446 1.00 87.44 162 MET A N 1
ATOM 1173 C CA . MET A 1 162 ? -14.206 14.953 -1.393 1.00 87.44 162 MET A CA 1
ATOM 1174 C C . MET A 1 162 ? -13.245 14.920 -0.185 1.00 87.44 162 MET A C 1
ATOM 1176 O O . MET A 1 162 ? -13.462 15.611 0.816 1.00 87.44 162 MET A O 1
ATOM 1180 N N . GLY A 1 163 ? -12.173 14.131 -0.277 1.00 90.19 163 GLY A N 1
ATOM 1181 C CA . GLY A 1 163 ? -11.091 14.042 0.696 1.00 90.19 163 GLY A CA 1
ATOM 1182 C C . GLY A 1 163 ? -11.209 12.866 1.665 1.00 90.19 163 GLY A C 1
ATOM 1183 O O . GLY A 1 163 ? -12.032 11.965 1.514 1.00 90.19 163 GLY A O 1
ATOM 1184 N N . GLU A 1 164 ? -10.347 12.886 2.678 1.00 93.81 164 GLU A N 1
ATOM 1185 C CA . GLU A 1 164 ? -10.191 11.803 3.654 1.00 93.81 164 GLU A CA 1
ATOM 1186 C C . GLU A 1 164 ? -11.465 11.597 4.477 1.00 93.81 164 GLU A C 1
ATOM 1188 O O . GLU A 1 164 ? -12.016 12.552 5.012 1.00 93.81 164 GLU A O 1
ATOM 1193 N N . LEU A 1 165 ? -11.897 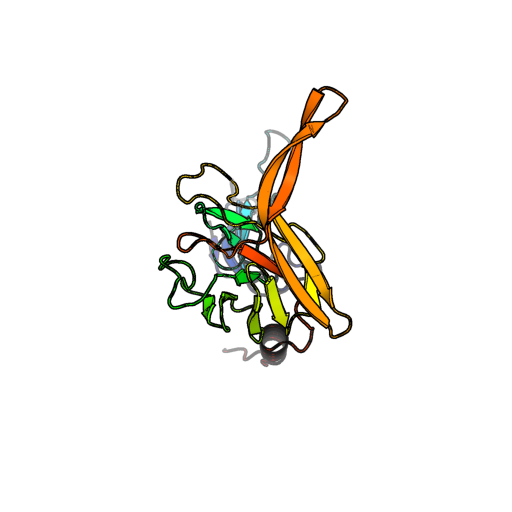10.357 4.671 1.00 94.06 165 LEU A N 1
ATOM 1194 C CA . LEU A 1 165 ? -13.077 9.978 5.449 1.00 94.06 165 LEU A CA 1
ATOM 1195 C C . LEU A 1 165 ? -12.778 9.817 6.948 1.00 94.06 165 LEU A C 1
ATOM 1197 O O . LEU A 1 165 ? -13.694 9.914 7.766 1.00 94.06 165 LEU A O 1
ATOM 1201 N N . GLY A 1 166 ? -11.509 9.643 7.327 1.00 95.00 166 GLY A N 1
ATOM 1202 C CA . GLY A 1 166 ? -11.083 9.418 8.710 1.00 95.00 166 GLY A CA 1
ATOM 1203 C C . GLY A 1 166 ? -9.680 9.940 9.016 1.00 95.00 166 GLY A C 1
ATOM 1204 O O . GLY A 1 166 ? -9.047 10.595 8.192 1.00 95.00 166 GLY A O 1
ATOM 1205 N N . VAL A 1 167 ? -9.215 9.665 10.233 1.00 96.19 167 VAL A N 1
ATOM 1206 C CA . VAL A 1 167 ? -7.822 9.851 10.663 1.00 96.19 167 VAL A CA 1
ATOM 1207 C C . VAL A 1 167 ? -7.247 8.472 10.939 1.00 96.19 167 VAL A C 1
ATOM 1209 O O . VAL A 1 167 ? -7.796 7.752 11.771 1.00 96.19 167 VAL A O 1
ATOM 1212 N N . VAL A 1 168 ? -6.174 8.112 10.239 1.00 97.06 168 VAL A N 1
ATOM 1213 C CA . VAL A 1 168 ? -5.488 6.829 10.407 1.00 97.06 168 VAL A CA 1
ATOM 1214 C C . VAL A 1 168 ? -4.204 7.014 11.211 1.00 97.06 168 VAL A C 1
ATOM 1216 O O . VAL A 1 168 ? -3.504 8.014 11.057 1.00 97.06 168 VAL A O 1
ATOM 1219 N N . GLU A 1 169 ? -3.900 6.055 12.073 1.00 96.56 169 GLU A N 1
ATOM 1220 C CA . GLU A 1 169 ? -2.605 5.916 12.738 1.00 96.56 169 GLU A CA 1
ATOM 1221 C C . GLU A 1 169 ? -2.125 4.471 12.630 1.00 96.56 169 GLU A C 1
ATOM 1223 O O . GLU A 1 169 ? -2.934 3.555 12.467 1.00 96.56 169 GLU A O 1
ATOM 1228 N N . ALA A 1 170 ? -0.820 4.270 12.774 1.00 96.62 170 ALA A N 1
ATOM 1229 C CA . ALA A 1 170 ? -0.250 2.950 12.954 1.00 96.62 170 ALA A CA 1
ATOM 1230 C C . ALA A 1 170 ? 0.791 2.972 14.070 1.00 96.62 170 ALA A C 1
ATOM 1232 O O . ALA A 1 170 ? 1.493 3.962 14.273 1.00 96.62 170 ALA A O 1
ATOM 1233 N N . GLU A 1 171 ? 0.874 1.858 14.778 1.00 95.69 171 GLU A N 1
ATOM 1234 C CA . GLU A 1 171 ? 1.796 1.627 15.878 1.00 95.69 171 GLU A CA 1
ATOM 1235 C C . GLU A 1 171 ? 2.424 0.247 15.702 1.00 95.69 171 GLU A C 1
ATOM 1237 O O . GLU A 1 171 ? 1.712 -0.738 15.499 1.00 95.69 171 GLU A O 1
ATOM 1242 N N . GLN A 1 172 ? 3.752 0.163 15.764 1.00 92.44 172 GLN A N 1
ATOM 1243 C CA . GLN A 1 172 ? 4.435 -1.124 15.733 1.00 92.44 172 GLN A CA 1
ATOM 1244 C C . GLN A 1 172 ? 4.394 -1.764 17.120 1.00 92.44 172 GLN A C 1
ATOM 1246 O O . GLN A 1 172 ? 4.726 -1.146 18.126 1.00 92.44 172 GLN A O 1
ATOM 1251 N N . THR A 1 173 ? 3.958 -3.014 17.159 1.00 86.25 173 THR A N 1
ATOM 1252 C CA . THR A 1 173 ? 3.902 -3.834 18.366 1.00 86.25 173 THR A CA 1
ATOM 1253 C C . THR A 1 173 ? 5.269 -4.446 18.657 1.00 86.25 173 THR A C 1
ATOM 1255 O O . THR A 1 173 ? 6.050 -4.700 17.741 1.00 86.25 173 THR A O 1
ATOM 1258 N N . GLU A 1 174 ? 5.523 -4.785 19.921 1.00 80.25 174 GLU A N 1
ATOM 1259 C CA . GLU A 1 174 ? 6.748 -5.489 20.342 1.00 80.25 174 GLU A CA 1
ATOM 1260 C C . GLU A 1 174 ? 6.950 -6.830 19.615 1.00 80.25 174 GLU A C 1
ATOM 1262 O O . GLU A 1 174 ? 8.074 -7.280 19.425 1.00 80.25 174 GLU A O 1
ATOM 1267 N N . SER A 1 175 ? 5.857 -7.454 19.162 1.00 76.38 175 SER A N 1
ATOM 1268 C CA . SER A 1 175 ? 5.874 -8.702 18.387 1.00 76.38 175 SER A CA 1
ATOM 1269 C C . SER A 1 175 ? 6.222 -8.530 16.900 1.00 76.38 175 SER A C 1
ATOM 1271 O O . SER A 1 175 ? 6.191 -9.504 16.153 1.00 76.38 175 SER A O 1
ATOM 1273 N N . GLY A 1 176 ? 6.504 -7.303 16.448 1.00 77.56 176 GLY A N 1
ATOM 1274 C CA . GLY A 1 176 ? 6.819 -6.983 15.052 1.00 77.56 176 GLY A CA 1
ATOM 1275 C C . GLY A 1 176 ? 5.600 -6.741 14.152 1.00 77.56 176 GLY A C 1
ATOM 1276 O O . GLY A 1 176 ? 5.758 -6.275 13.029 1.00 77.56 176 GLY A O 1
ATOM 1277 N N . GLY A 1 177 ? 4.376 -6.988 14.632 1.00 90.81 177 GLY A N 1
ATOM 1278 C CA . GLY A 1 177 ? 3.143 -6.617 13.926 1.00 90.81 177 GLY A CA 1
ATOM 1279 C C . GLY A 1 177 ? 2.842 -5.116 13.993 1.00 90.81 177 GLY A C 1
ATOM 1280 O O . GLY A 1 177 ? 3.333 -4.422 14.879 1.00 90.81 177 GLY A O 1
ATOM 1281 N N . LEU A 1 178 ? 1.988 -4.617 13.105 1.00 96.94 178 LEU A N 1
ATOM 1282 C CA . LEU A 1 178 ? 1.462 -3.253 13.104 1.00 96.94 178 LEU A CA 1
ATOM 1283 C C . LEU A 1 178 ? 0.011 -3.248 13.590 1.00 96.94 178 LEU A C 1
ATOM 1285 O O . LEU A 1 178 ? -0.814 -4.013 13.097 1.00 96.94 178 LEU A O 1
ATOM 1289 N N . THR A 1 179 ? -0.319 -2.351 14.514 1.00 97.69 179 THR A N 1
ATOM 1290 C CA . THR A 1 179 ? -1.701 -2.016 14.870 1.00 97.69 179 THR A CA 1
ATOM 1291 C C . THR A 1 179 ? -2.099 -0.747 14.133 1.00 97.69 179 THR A C 1
ATOM 1293 O O . THR A 1 179 ? -1.552 0.317 14.404 1.00 97.69 179 THR A O 1
ATOM 1296 N N . ILE A 1 180 ? -3.052 -0.850 13.212 1.00 98.31 180 ILE A N 1
ATOM 1297 C CA . ILE A 1 180 ? -3.616 0.267 12.456 1.00 98.31 180 ILE A CA 1
ATOM 1298 C C . ILE A 1 180 ? -4.948 0.657 13.092 1.00 98.31 180 ILE A C 1
ATOM 1300 O O . ILE A 1 180 ? -5.818 -0.198 13.279 1.00 98.31 180 ILE A O 1
ATOM 1304 N N . ARG A 1 181 ? -5.129 1.944 13.404 1.00 98.31 181 ARG A N 1
ATOM 1305 C CA . ARG A 1 181 ? -6.387 2.459 13.961 1.00 98.31 181 ARG A CA 1
ATOM 1306 C C . ARG A 1 181 ? -6.985 3.551 13.088 1.00 98.31 181 ARG A C 1
ATOM 1308 O O . ARG A 1 181 ? -6.266 4.401 12.567 1.00 98.31 181 ARG A O 1
ATOM 1315 N N . LEU A 1 182 ? -8.306 3.533 12.944 1.00 98.38 182 LEU A N 1
ATOM 1316 C CA . LEU A 1 182 ? -9.071 4.512 12.183 1.00 98.38 182 LEU A CA 1
ATOM 1317 C C . LEU A 1 182 ? -10.089 5.213 13.082 1.00 98.38 182 LEU A C 1
ATOM 1319 O O . LEU A 1 182 ? -10.878 4.585 13.787 1.00 98.38 182 LEU A O 1
ATOM 1323 N N . PHE A 1 183 ? -10.099 6.540 13.015 1.00 98.00 183 PHE A N 1
ATOM 1324 C CA . PHE A 1 183 ? -10.981 7.388 13.807 1.00 98.00 183 PHE A CA 1
ATOM 1325 C C . PHE A 1 183 ? -11.839 8.276 12.915 1.00 98.00 183 PHE A C 1
ATOM 1327 O O . PHE A 1 183 ? -11.411 8.721 11.844 1.00 98.00 183 PHE A O 1
ATOM 1334 N N . LYS A 1 184 ? -13.036 8.614 13.402 1.00 96.12 184 LYS A N 1
ATOM 1335 C CA . LYS A 1 184 ? -13.846 9.687 12.814 1.00 96.12 184 LYS A CA 1
ATOM 1336 C C . LYS A 1 184 ? -13.068 10.998 12.846 1.00 96.12 184 LYS A C 1
ATOM 1338 O O . LYS A 1 184 ? -12.368 11.293 13.814 1.00 96.12 184 LYS A O 1
ATOM 1343 N N . ARG A 1 185 ? -13.249 11.827 11.821 1.00 92.94 185 ARG A N 1
ATOM 1344 C CA . ARG A 1 185 ? -12.768 13.213 11.843 1.00 92.94 185 ARG A CA 1
ATOM 1345 C C . ARG A 1 185 ? -13.585 14.002 12.862 1.00 92.94 185 ARG A C 1
ATOM 1347 O O . ARG A 1 185 ? -14.814 14.000 12.798 1.00 92.94 185 ARG A O 1
ATOM 1354 N N . LYS A 1 186 ? -12.912 14.683 13.783 1.00 91.25 186 LYS A N 1
ATOM 1355 C CA . LYS A 1 186 ? -13.526 15.649 14.694 1.00 91.25 186 LYS A CA 1
ATOM 1356 C C . LYS A 1 186 ? -12.857 16.998 14.470 1.00 91.25 186 LYS A C 1
ATOM 1358 O O . LYS A 1 186 ? -11.639 17.061 14.384 1.00 91.25 186 LYS A O 1
ATOM 1363 N N . TYR A 1 187 ? -13.639 18.062 14.365 1.00 90.25 187 TYR A N 1
ATOM 1364 C CA . TYR A 1 187 ? -13.117 19.425 14.295 1.00 90.25 187 TYR A CA 1
ATOM 1365 C C . TYR A 1 187 ? -13.407 20.107 15.627 1.00 90.25 187 TYR A C 1
ATOM 1367 O O . TYR A 1 187 ? -14.540 20.053 16.109 1.00 90.25 187 TYR A O 1
ATOM 1375 N N . MET A 1 188 ? -12.380 20.675 16.251 1.00 87.62 188 MET A N 1
ATOM 1376 C CA . MET A 1 188 ? -12.497 21.421 17.503 1.00 87.62 188 MET A CA 1
ATOM 1377 C C . MET A 1 188 ? -11.960 22.831 17.291 1.00 87.62 188 MET A C 1
ATOM 1379 O O . MET A 1 188 ? -10.958 23.000 16.605 1.00 87.62 188 MET A O 1
ATOM 1383 N N . LEU A 1 189 ? -12.640 23.823 17.860 1.00 92.06 189 LEU A N 1
ATOM 1384 C CA . LEU A 1 189 ? -12.142 25.192 17.917 1.00 92.06 189 LEU A CA 1
ATOM 1385 C C . LEU A 1 189 ? -11.153 25.279 19.086 1.00 92.06 189 LEU A C 1
ATOM 1387 O O . LEU A 1 189 ? -11.533 24.931 20.204 1.00 92.06 189 LEU A O 1
ATOM 1391 N N . SER A 1 190 ? -9.904 25.658 18.819 1.00 89.75 190 SER A N 1
ATOM 1392 C CA . SER A 1 190 ? -8.894 25.880 19.856 1.00 89.75 190 SER A CA 1
ATOM 1393 C C . SER A 1 190 ? -9.168 27.175 20.622 1.00 89.75 190 SER A C 1
ATOM 1395 O O . SER A 1 190 ? -9.966 28.012 20.186 1.00 89.75 190 SER A O 1
ATOM 1397 N N . ASP A 1 191 ? -8.481 27.357 21.750 1.00 89.56 191 ASP A N 1
ATOM 1398 C CA . ASP A 1 191 ? -8.593 28.565 22.575 1.00 89.56 191 ASP A CA 1
ATOM 1399 C C . ASP A 1 191 ? -8.097 29.821 21.825 1.00 89.56 191 ASP A C 1
ATOM 1401 O O . ASP A 1 191 ? -8.558 30.933 22.076 1.00 89.56 191 ASP A O 1
ATOM 1405 N N . GLU A 1 192 ? -7.220 29.637 20.836 1.00 91.62 192 GLU A N 1
ATOM 1406 C CA . GLU A 1 192 ? -6.708 30.661 19.919 1.00 91.62 192 GLU A CA 1
ATOM 1407 C C . GLU A 1 192 ? -7.644 30.930 18.724 1.00 91.62 192 GLU A C 1
ATOM 1409 O O . GLU A 1 192 ? -7.358 31.788 17.888 1.00 91.62 192 GLU A O 1
ATOM 1414 N N . GLY A 1 193 ? -8.776 30.222 18.636 1.00 90.44 193 GLY A N 1
ATOM 1415 C CA . GLY A 1 193 ? -9.764 30.377 17.569 1.00 90.44 193 GLY A CA 1
ATOM 1416 C C . GLY A 1 193 ? -9.455 29.594 16.289 1.00 90.44 193 GLY A C 1
ATOM 1417 O O . GLY A 1 193 ? -10.076 29.855 15.256 1.00 90.44 193 GLY A O 1
ATOM 1418 N N . GLU A 1 194 ? -8.536 28.626 16.327 1.00 91.25 194 GLU A N 1
ATOM 1419 C CA . GLU A 1 194 ? -8.197 27.792 15.170 1.00 91.25 194 GLU A CA 1
ATOM 1420 C C . GLU A 1 194 ? -9.095 26.552 15.081 1.00 91.25 194 GLU A C 1
ATOM 1422 O O . GLU A 1 194 ? -9.409 25.914 16.084 1.00 91.25 194 GLU A O 1
ATOM 1427 N N . ILE A 1 195 ? -9.498 26.158 13.870 1.00 90.81 195 ILE A N 1
ATOM 1428 C CA . ILE A 1 195 ? -10.200 24.885 13.664 1.00 90.81 195 ILE A CA 1
ATOM 1429 C C . ILE A 1 195 ? -9.159 23.772 13.524 1.00 90.81 195 ILE A C 1
ATOM 1431 O O . ILE A 1 195 ? -8.516 23.633 12.484 1.00 90.81 195 ILE A O 1
ATOM 1435 N N . VAL A 1 196 ? -9.040 22.934 14.552 1.00 88.56 196 VAL A N 1
ATOM 1436 C CA . VAL A 1 196 ? -8.092 21.818 14.599 1.00 88.56 196 VAL A CA 1
ATOM 1437 C C . VAL A 1 196 ? -8.804 20.502 14.295 1.00 88.56 196 VAL A C 1
ATOM 1439 O O . VAL A 1 196 ? -9.828 20.164 14.897 1.00 88.56 196 VAL A O 1
ATOM 1442 N N . LYS A 1 197 ? -8.241 19.725 13.365 1.00 87.94 197 LYS A N 1
ATOM 1443 C CA . LYS A 1 197 ? -8.673 18.351 13.080 1.00 87.94 197 LYS A CA 1
ATOM 1444 C C . LYS A 1 197 ? -8.088 17.406 14.132 1.00 87.94 197 LYS A C 1
ATOM 1446 O O . LYS A 1 197 ? -6.875 17.307 14.277 1.00 87.94 197 LYS A O 1
ATOM 1451 N N . THR A 1 198 ? -8.948 16.682 14.838 1.00 90.25 198 THR A N 1
ATOM 1452 C CA . THR A 1 198 ? -8.585 15.742 15.905 1.00 90.25 198 THR A CA 1
ATOM 1453 C C . THR A 1 198 ? -9.231 14.373 15.687 1.00 90.25 198 THR A C 1
ATOM 1455 O O . THR A 1 198 ? -10.106 14.194 14.830 1.00 90.25 198 THR A O 1
ATOM 1458 N N . LYS A 1 199 ? -8.764 13.377 16.448 1.00 94.44 199 LYS A N 1
ATOM 1459 C CA . LYS A 1 199 ? -9.294 12.010 16.426 1.00 94.44 199 LYS A CA 1
ATOM 1460 C C . LYS A 1 199 ? -10.618 11.968 17.193 1.00 94.44 199 LYS A C 1
ATOM 1462 O O . LYS A 1 199 ? -10.685 12.335 18.364 1.00 94.44 199 LYS A O 1
ATOM 1467 N N . GLY A 1 200 ? -11.681 11.557 16.511 1.00 95.00 200 GLY A N 1
ATOM 1468 C CA . GLY A 1 200 ? -12.978 11.267 17.112 1.00 95.00 200 GLY A CA 1
ATOM 1469 C C . GLY A 1 200 ? -13.049 9.846 17.671 1.00 95.00 200 GLY A C 1
ATOM 1470 O O . GLY A 1 200 ? -12.037 9.238 18.008 1.00 95.00 200 GLY A O 1
ATOM 1471 N N . ALA A 1 201 ? -14.264 9.301 17.747 1.00 96.56 201 ALA A N 1
ATOM 1472 C CA . ALA A 1 201 ? -14.459 7.901 18.114 1.00 96.56 201 ALA A CA 1
ATOM 1473 C C . ALA A 1 201 ? -13.841 6.959 17.058 1.00 96.56 201 ALA A C 1
ATOM 1475 O O . ALA A 1 201 ? -13.866 7.310 15.867 1.00 96.56 201 ALA A O 1
ATOM 1476 N N . PRO A 1 202 ? -13.344 5.774 17.461 1.00 97.56 202 PRO A N 1
ATOM 1477 C CA . PRO A 1 202 ? -12.950 4.728 16.525 1.00 97.56 202 PRO A CA 1
ATOM 1478 C C . PRO A 1 202 ? -14.073 4.418 15.532 1.00 97.56 202 PRO A C 1
ATOM 1480 O O . PRO A 1 202 ? -15.261 4.464 15.872 1.00 97.56 202 PRO A O 1
ATOM 1483 N N . MET A 1 203 ? -13.705 4.140 14.286 1.00 98.00 203 MET A N 1
ATOM 1484 C CA . MET A 1 203 ? -14.639 3.722 13.247 1.00 98.00 203 MET A CA 1
ATOM 1485 C C . MET A 1 203 ? -13.996 2.696 12.332 1.00 98.00 203 MET A C 1
ATOM 1487 O O . MET A 1 203 ? -12.818 2.802 12.011 1.00 98.00 203 MET A O 1
ATOM 1491 N N . ASP A 1 204 ? -14.792 1.742 11.862 1.00 98.38 204 ASP A N 1
ATOM 1492 C CA . ASP A 1 204 ? -14.345 0.835 10.814 1.00 98.38 204 ASP A CA 1
ATOM 1493 C C . ASP A 1 204 ? -14.165 1.559 9.477 1.00 98.38 204 ASP A C 1
ATOM 1495 O O . ASP A 1 204 ? -14.758 2.614 9.220 1.00 98.38 204 ASP A O 1
ATOM 1499 N N . VAL A 1 205 ? -13.359 0.950 8.611 1.00 97.81 205 VAL A N 1
ATOM 1500 C CA . VAL A 1 205 ? -13.197 1.377 7.224 1.00 97.81 205 VAL A CA 1
ATOM 1501 C C . VAL A 1 205 ? -14.565 1.374 6.520 1.00 97.81 205 VAL A C 1
ATOM 1503 O O . VAL A 1 205 ? -15.260 0.354 6.552 1.00 97.81 205 VAL A O 1
ATOM 1506 N N . PRO A 1 206 ? -14.981 2.489 5.888 1.00 97.25 206 PRO A N 1
ATOM 1507 C CA . PRO A 1 206 ? -16.227 2.547 5.128 1.00 97.25 206 PRO A CA 1
ATOM 1508 C C . PRO A 1 206 ? -16.249 1.537 3.976 1.00 97.25 206 PRO A C 1
ATOM 1510 O O . PRO A 1 206 ? -15.248 1.359 3.293 1.00 97.25 206 PRO A O 1
ATOM 1513 N N . ALA A 1 207 ? -17.411 0.932 3.713 1.00 96.56 207 ALA A N 1
ATOM 1514 C CA . ALA A 1 207 ? -17.592 -0.112 2.696 1.00 96.56 207 ALA A CA 1
ATOM 1515 C C . ALA A 1 207 ? -17.154 0.289 1.272 1.00 96.56 207 ALA A C 1
ATOM 1517 O O . ALA A 1 207 ? -16.848 -0.567 0.448 1.00 96.56 207 ALA A O 1
ATOM 1518 N N . ASN A 1 208 ? -17.137 1.587 0.969 1.00 95.00 208 ASN A N 1
ATOM 1519 C CA . ASN A 1 208 ? -16.792 2.142 -0.336 1.00 95.00 208 ASN A CA 1
ATOM 1520 C C . ASN A 1 208 ? -15.333 2.633 -0.439 1.00 95.00 208 ASN A C 1
ATOM 1522 O O . ASN A 1 208 ? -14.995 3.319 -1.405 1.00 95.00 208 ASN A O 1
ATOM 1526 N N . SER A 1 209 ? -14.472 2.309 0.529 1.00 96.56 209 SER A N 1
ATOM 1527 C CA . SER A 1 209 ? -13.088 2.785 0.599 1.00 96.56 209 SER A CA 1
ATOM 1528 C C . SER A 1 209 ? -12.169 1.776 1.305 1.00 96.56 209 SER A C 1
ATOM 1530 O O . SER A 1 209 ? -12.626 0.790 1.870 1.00 96.56 209 SER A O 1
ATOM 1532 N N . TRP A 1 210 ? -10.860 2.036 1.304 1.00 97.44 210 TRP A N 1
ATOM 1533 C CA . TRP A 1 210 ? -9.847 1.283 2.054 1.00 97.44 210 TRP A CA 1
ATOM 1534 C C . TRP A 1 210 ? -8.770 2.209 2.627 1.00 97.44 210 TRP A C 1
ATOM 1536 O O . TRP A 1 210 ? -8.649 3.350 2.187 1.00 97.44 210 TRP A O 1
ATOM 1546 N N . ILE A 1 211 ? -7.994 1.721 3.596 1.00 97.31 211 ILE A N 1
ATOM 1547 C CA . ILE A 1 211 ? -6.731 2.342 4.034 1.00 97.31 211 ILE A CA 1
ATOM 1548 C C . ILE A 1 211 ? -5.601 1.739 3.199 1.00 97.31 211 ILE A C 1
ATOM 1550 O O . ILE A 1 211 ? -5.506 0.515 3.149 1.00 97.31 211 ILE A O 1
ATOM 1554 N N . ASP A 1 212 ? -4.725 2.550 2.608 1.00 96.25 212 ASP A N 1
ATOM 1555 C CA . ASP A 1 212 ? -3.458 2.045 2.061 1.00 96.25 212 ASP A CA 1
ATOM 1556 C C . ASP A 1 212 ? -2.358 2.132 3.126 1.00 96.25 212 ASP A C 1
ATOM 1558 O O . ASP A 1 212 ? -2.172 3.170 3.767 1.00 96.25 212 ASP A O 1
ATOM 1562 N N . VAL A 1 213 ? -1.606 1.046 3.288 1.00 96.19 213 VAL A N 1
ATOM 1563 C CA . VAL A 1 213 ? -0.458 0.938 4.191 1.00 96.19 213 VAL A CA 1
ATOM 1564 C C . VAL A 1 213 ? 0.757 0.533 3.369 1.00 96.19 213 VAL A C 1
ATOM 1566 O O . VAL A 1 213 ? 0.763 -0.542 2.772 1.00 96.19 213 VAL A O 1
ATOM 1569 N N . ARG A 1 214 ? 1.787 1.382 3.331 1.00 95.12 214 ARG A N 1
ATOM 1570 C CA . ARG A 1 214 ? 3.077 1.055 2.712 1.00 95.12 214 ARG A CA 1
ATOM 1571 C C . ARG A 1 214 ? 3.981 0.396 3.746 1.00 95.12 214 ARG A C 1
ATOM 1573 O O . ARG A 1 214 ? 4.089 0.877 4.876 1.00 95.12 214 ARG A O 1
ATOM 1580 N N . LEU A 1 215 ? 4.621 -0.696 3.357 1.00 94.44 215 LEU A N 1
ATOM 1581 C CA . LEU A 1 215 ? 5.336 -1.595 4.255 1.00 94.44 215 LEU A CA 1
ATOM 1582 C C . LEU A 1 215 ? 6.788 -1.739 3.825 1.00 94.44 215 LEU A C 1
ATOM 1584 O O . LEU A 1 215 ? 7.066 -1.741 2.632 1.00 94.44 215 LEU A O 1
ATOM 1588 N N . ASP A 1 216 ? 7.669 -1.964 4.792 1.00 93.44 216 ASP A N 1
ATOM 1589 C CA . ASP A 1 216 ? 8.943 -2.629 4.527 1.00 93.44 216 ASP A CA 1
ATOM 1590 C C . ASP A 1 216 ? 8.746 -4.132 4.745 1.00 93.44 216 ASP A C 1
ATOM 1592 O O . ASP A 1 216 ? 8.085 -4.554 5.701 1.00 93.44 216 ASP A O 1
ATOM 1596 N N . MET A 1 217 ? 9.295 -4.949 3.847 1.00 93.94 217 MET A N 1
ATOM 1597 C CA . MET A 1 217 ? 9.185 -6.408 3.908 1.00 93.94 217 MET A CA 1
ATOM 1598 C C . MET A 1 217 ? 10.510 -7.032 4.353 1.00 93.94 217 MET A C 1
ATOM 1600 O O . MET A 1 217 ? 11.566 -6.529 3.968 1.00 93.94 217 MET A O 1
ATOM 1604 N N . PRO A 1 218 ? 10.478 -8.124 5.139 1.00 92.25 218 PRO A N 1
ATOM 1605 C CA . PRO A 1 218 ? 11.688 -8.837 5.535 1.00 92.25 218 PRO A CA 1
ATOM 1606 C C . PRO A 1 218 ? 12.526 -9.283 4.326 1.00 92.25 218 PRO A C 1
ATOM 1608 O O . PRO A 1 218 ? 11.984 -9.576 3.254 1.00 92.25 218 PRO A O 1
ATOM 1611 N N . GLU A 1 219 ? 13.848 -9.362 4.488 1.00 88.62 219 GLU A N 1
ATOM 1612 C CA . GLU A 1 219 ? 14.757 -9.827 3.426 1.00 88.62 219 GLU A CA 1
ATOM 1613 C C . GLU A 1 219 ? 14.440 -11.263 2.981 1.00 88.62 219 GLU A C 1
ATOM 1615 O O . GLU A 1 219 ? 14.530 -11.573 1.797 1.00 88.62 219 GLU A O 1
ATOM 1620 N N . ASP A 1 220 ? 13.982 -12.106 3.906 1.00 88.62 220 ASP A N 1
ATOM 1621 C CA . ASP A 1 220 ? 13.545 -13.486 3.682 1.00 88.62 220 ASP A CA 1
ATOM 1622 C C . ASP A 1 220 ? 12.061 -13.602 3.284 1.00 88.62 220 ASP A C 1
ATOM 1624 O O . ASP A 1 220 ? 11.489 -14.693 3.279 1.00 88.62 220 ASP A O 1
ATOM 1628 N N . SER A 1 221 ? 11.408 -12.490 2.925 1.00 89.81 221 SER A N 1
ATOM 1629 C CA . SER A 1 221 ? 10.043 -12.532 2.395 1.00 89.81 221 SER A CA 1
ATOM 1630 C C . SER A 1 221 ? 9.965 -13.342 1.097 1.00 89.81 221 SER A 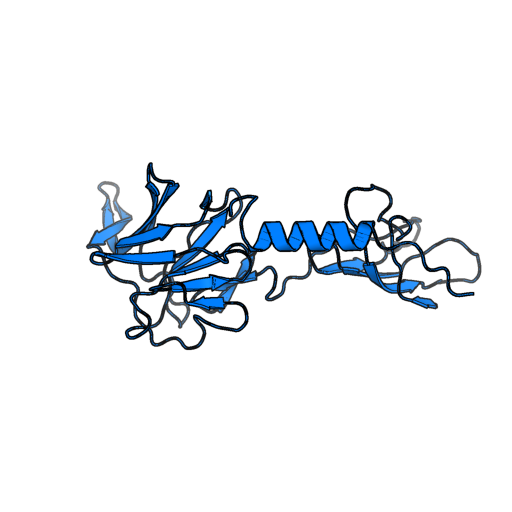C 1
ATOM 1632 O O . SER A 1 221 ? 10.939 -13.475 0.348 1.00 89.81 221 SER A O 1
ATOM 1634 N N . ILE A 1 222 ? 8.769 -13.861 0.802 1.00 88.44 222 ILE A N 1
ATOM 1635 C CA . ILE A 1 222 ? 8.507 -14.697 -0.382 1.00 88.44 222 ILE A CA 1
ATOM 1636 C C . ILE A 1 222 ? 8.933 -13.963 -1.663 1.00 88.44 222 ILE A C 1
ATOM 1638 O O . ILE A 1 222 ? 9.585 -14.538 -2.536 1.00 88.44 222 ILE A O 1
ATOM 1642 N N . TRP A 1 223 ? 8.613 -12.669 -1.753 1.00 87.06 223 TRP A N 1
ATOM 1643 C CA . TRP A 1 223 ? 8.973 -11.837 -2.895 1.00 87.06 223 TRP A CA 1
ATOM 1644 C C . TRP A 1 223 ? 10.484 -11.608 -3.019 1.00 87.06 223 TRP A C 1
ATOM 1646 O O . TRP A 1 223 ? 11.040 -11.795 -4.106 1.00 87.06 223 TRP A O 1
ATOM 1656 N N . ASN A 1 224 ? 11.150 -11.223 -1.927 1.00 85.19 224 ASN A N 1
ATOM 1657 C CA . ASN A 1 224 ? 12.583 -10.918 -1.935 1.00 85.19 224 ASN A CA 1
ATOM 1658 C C . ASN A 1 224 ? 13.424 -12.174 -2.215 1.00 85.19 224 ASN A C 1
ATOM 1660 O O . ASN A 1 224 ? 14.374 -12.120 -2.999 1.00 85.19 224 ASN A O 1
ATOM 1664 N N . THR A 1 225 ? 13.014 -13.325 -1.676 1.00 86.19 225 THR A N 1
ATOM 1665 C CA . THR A 1 225 ? 13.659 -14.618 -1.945 1.00 86.19 225 THR A CA 1
ATOM 1666 C C . THR A 1 225 ? 13.539 -14.983 -3.425 1.00 86.19 225 THR A C 1
ATOM 1668 O O . THR A 1 225 ? 14.551 -15.155 -4.097 1.00 86.19 225 THR A O 1
ATOM 1671 N N . ARG A 1 226 ? 12.324 -14.961 -3.992 1.00 85.19 226 ARG A N 1
ATOM 1672 C CA . ARG A 1 226 ? 12.108 -15.234 -5.425 1.00 85.19 226 ARG A CA 1
ATOM 1673 C C . ARG A 1 226 ? 12.878 -14.267 -6.333 1.00 85.19 226 ARG A C 1
ATOM 1675 O O . ARG A 1 226 ? 13.410 -14.672 -7.363 1.00 85.19 226 ARG A O 1
ATOM 1682 N N . SER A 1 227 ? 12.931 -12.987 -5.967 1.00 76.50 227 SER A N 1
ATOM 1683 C CA . SER A 1 227 ? 13.640 -11.963 -6.746 1.00 76.50 227 SER A CA 1
ATOM 1684 C C . SER A 1 227 ? 15.157 -12.161 -6.713 1.00 76.50 227 SER A C 1
ATOM 1686 O O . SER A 1 227 ? 15.826 -11.950 -7.726 1.00 76.50 227 SER A O 1
ATOM 1688 N N . SER A 1 228 ? 15.704 -12.589 -5.572 1.00 76.31 228 SER A N 1
ATOM 1689 C CA . SER A 1 228 ? 17.134 -12.879 -5.441 1.00 76.31 228 SER A CA 1
ATOM 1690 C C . SER A 1 228 ? 17.534 -14.156 -6.188 1.00 76.31 228 SER A C 1
ATOM 1692 O O . SER A 1 228 ? 18.519 -14.127 -6.923 1.00 76.31 228 SER A O 1
ATOM 1694 N N . GLU A 1 229 ? 16.739 -15.227 -6.112 1.00 76.69 229 GLU A N 1
ATOM 1695 C CA . GLU A 1 229 ? 16.953 -16.468 -6.877 1.00 76.69 229 GLU A CA 1
ATOM 1696 C C . GLU A 1 229 ? 16.918 -16.230 -8.394 1.00 76.69 229 GLU A C 1
ATOM 1698 O O . GLU A 1 229 ? 17.830 -16.648 -9.107 1.00 76.69 229 GLU A O 1
ATOM 1703 N N . ALA A 1 230 ? 15.927 -15.481 -8.889 1.00 68.62 230 ALA A N 1
ATOM 1704 C CA . ALA A 1 230 ? 15.834 -15.138 -10.309 1.00 68.62 230 ALA A CA 1
ATOM 1705 C C . ALA A 1 230 ? 17.046 -14.319 -10.793 1.00 68.62 230 ALA A C 1
ATOM 1707 O O . ALA A 1 230 ? 17.515 -14.488 -11.919 1.00 68.62 230 ALA A O 1
ATOM 1708 N N . SER A 1 231 ? 17.574 -13.436 -9.939 1.00 64.31 231 SER A N 1
ATOM 1709 C CA . SER A 1 231 ? 18.794 -12.680 -10.233 1.00 64.31 231 SER A CA 1
ATOM 1710 C C . SER A 1 231 ? 20.020 -13.598 -10.336 1.00 64.31 231 SER A C 1
ATOM 1712 O O . SER A 1 231 ? 20.822 -13.446 -11.260 1.00 64.31 231 SER A O 1
ATOM 1714 N N . LEU A 1 232 ? 20.140 -14.584 -9.438 1.00 65.44 232 LEU A N 1
ATOM 1715 C CA . LEU A 1 232 ? 21.235 -15.559 -9.441 1.00 65.44 232 LEU A CA 1
ATOM 1716 C C . LEU A 1 232 ? 21.205 -16.456 -10.690 1.00 65.44 232 LEU A C 1
ATOM 1718 O O . LEU A 1 232 ? 22.232 -16.586 -11.359 1.00 65.44 232 LEU A O 1
ATOM 1722 N N . GLU A 1 233 ? 20.041 -16.984 -11.083 1.00 60.97 233 GLU A N 1
ATOM 1723 C CA . GLU A 1 233 ? 19.908 -17.791 -12.311 1.00 60.97 233 GLU A CA 1
ATOM 1724 C C . GLU A 1 233 ? 20.338 -17.025 -13.574 1.00 60.97 233 GLU A C 1
ATOM 1726 O O . GLU A 1 233 ? 20.980 -17.595 -14.461 1.00 60.97 233 GLU A O 1
ATOM 1731 N N . LEU A 1 234 ? 20.042 -15.721 -13.660 1.00 58.03 234 LEU A N 1
ATOM 1732 C CA . LEU A 1 234 ? 20.504 -14.888 -14.776 1.00 58.03 234 LEU A CA 1
ATOM 1733 C C . LEU A 1 234 ? 22.030 -14.730 -14.808 1.00 58.03 234 LEU A C 1
ATOM 1735 O O . LEU A 1 234 ? 22.599 -14.575 -15.890 1.00 58.03 234 LEU A O 1
ATOM 1739 N N . THR A 1 235 ? 22.695 -14.746 -13.652 1.00 57.81 235 THR A N 1
ATOM 1740 C CA . THR A 1 235 ? 24.161 -14.645 -13.579 1.00 57.81 235 THR A CA 1
ATOM 1741 C C . THR A 1 235 ? 24.878 -15.965 -13.860 1.00 57.81 235 THR A C 1
ATOM 1743 O O . THR A 1 235 ? 26.029 -15.938 -14.296 1.00 57.81 235 THR A O 1
ATOM 1746 N N . GLU A 1 236 ? 24.211 -17.106 -13.664 1.00 56.81 236 GLU A N 1
ATOM 1747 C CA . GLU A 1 236 ? 24.803 -18.441 -13.824 1.00 56.81 236 GLU A CA 1
ATOM 1748 C C . GLU A 1 236 ? 24.567 -19.086 -15.199 1.00 56.81 236 GLU A C 1
ATOM 1750 O O . GLU A 1 236 ? 25.192 -20.106 -15.499 1.00 56.81 236 GLU A O 1
ATOM 1755 N N . GLN A 1 237 ? 23.732 -18.510 -16.078 1.00 45.09 237 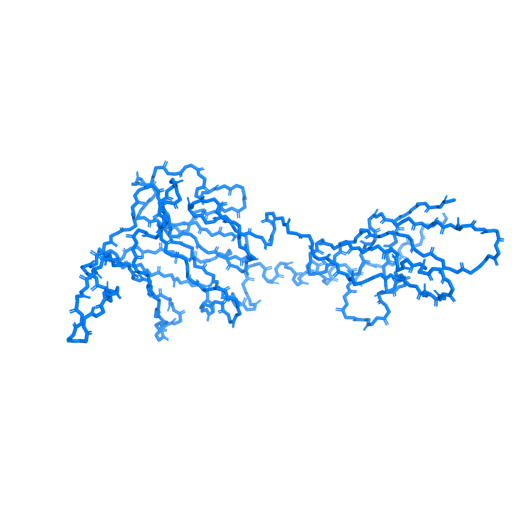GLN A N 1
ATOM 1756 C CA . GLN A 1 237 ? 23.589 -19.029 -17.443 1.00 45.09 237 GLN A CA 1
ATOM 1757 C C . GLN A 1 237 ? 24.925 -18.933 -18.209 1.00 45.09 237 GLN A C 1
ATOM 1759 O O . GLN A 1 237 ? 25.397 -17.826 -18.492 1.00 45.09 237 GLN A O 1
ATOM 1764 N N . PRO A 1 238 ? 25.548 -20.067 -18.597 1.00 45.53 238 PRO A N 1
ATOM 1765 C CA . PRO A 1 238 ? 26.766 -20.032 -19.386 1.00 45.53 238 PRO A CA 1
ATOM 1766 C C . PRO A 1 238 ? 26.448 -19.413 -20.744 1.00 45.53 238 PRO A C 1
ATOM 1768 O O . PRO A 1 238 ? 25.423 -19.720 -21.353 1.00 45.53 238 PRO A O 1
ATOM 1771 N N . ALA A 1 239 ? 27.341 -18.549 -21.228 1.00 49.03 239 ALA A N 1
ATOM 1772 C CA . ALA A 1 239 ? 27.270 -17.971 -22.561 1.00 49.03 239 ALA A CA 1
ATOM 1773 C C . ALA A 1 239 ? 27.268 -19.092 -23.612 1.00 49.03 239 ALA A C 1
ATOM 1775 O O . ALA A 1 239 ? 28.318 -19.534 -24.079 1.00 49.03 239 ALA A O 1
ATOM 1776 N N . VAL A 1 240 ? 26.082 -19.570 -23.992 1.00 41.09 240 V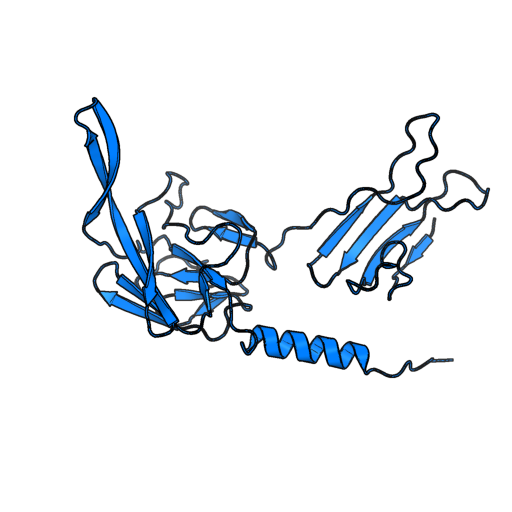AL A N 1
ATOM 1777 C CA . VAL A 1 240 ? 25.912 -20.403 -25.176 1.00 41.09 240 VAL A CA 1
ATOM 1778 C C . VAL A 1 240 ? 26.090 -19.469 -26.364 1.00 41.09 240 VAL A C 1
ATOM 1780 O O . VAL A 1 240 ? 25.143 -18.871 -26.871 1.00 41.09 240 VAL A O 1
ATOM 1783 N N . ILE A 1 241 ? 27.347 -19.300 -26.765 1.00 48.78 241 ILE A N 1
ATOM 1784 C CA . ILE A 1 241 ? 27.724 -18.729 -28.051 1.00 48.78 241 ILE A CA 1
ATOM 1785 C C . ILE A 1 241 ? 27.160 -19.691 -29.101 1.00 48.78 241 ILE A C 1
ATOM 1787 O O . ILE A 1 241 ? 27.724 -20.756 -29.348 1.00 48.78 241 ILE A O 1
ATOM 1791 N N . GLN A 1 242 ? 25.992 -19.363 -29.651 1.00 39.75 242 GLN A N 1
ATOM 1792 C CA . GLN A 1 242 ? 25.495 -20.009 -30.863 1.00 39.75 242 GLN A CA 1
ATOM 1793 C C . GLN A 1 242 ? 26.348 -19.495 -32.043 1.00 39.75 242 GLN A C 1
ATOM 1795 O O . GLN A 1 242 ? 26.632 -18.293 -32.073 1.00 39.75 242 GLN A O 1
ATOM 1800 N N . PRO A 1 243 ? 26.808 -20.385 -32.941 1.00 50.50 243 PRO A N 1
ATOM 1801 C CA . PRO A 1 243 ? 27.743 -20.059 -34.021 1.00 50.50 243 PRO A CA 1
ATOM 1802 C C . PRO A 1 243 ? 27.172 -19.107 -35.080 1.00 50.50 243 PRO A C 1
ATOM 1804 O O . PRO A 1 243 ? 25.935 -19.093 -35.277 1.00 50.50 243 PRO A O 1
#

InterPro domains:
  IPR058008 Phage tail protein, C-terminal domain [PF25670] (78-219)

Radius of gyration: 23.8 Å; chains: 1; bounding box: 50×51×64 Å

Sequence (243 aa):
MSFGIQLGGNGWGGGSGVDTYTGMLTLRGWQDGTGGGYTSWQLASTSQGLKYRQGNGTILGNANVGFSTTHTLYSTQNTTKASDGTLKAASPIARIVKSQEDNQRTDVDEVGFTWCGCGTANAEAEGIKISRLDVGVYVLIGSAGLASEGWQLLPPMDPGGMGELGVVEAEQTESGGLTIRLFKRKYMLSDEGEIVKTKGAPMDVPANSWIDVRLDMPEDSIWNTRSSEASLELTEQPAVIQP

Secondary structure (DSSP, 8-state):
-EEEEEESTTSTT-TTSSS--EEEEEEE--SSSS----EEEEEEEETTEEEEEEB----TT----SB---EEPP-TTTEEE-TTS-EEE--SEEEE-S-TTT---TTTT-TTEEE-BSEEEEGGGTT-EEEEEETTEEEEESSSEE-SSS--EE--B-TTS--BSEEEEEEE-TTS-EEEEEEEEEEEE-TTS-EEEEEEEE-PPPTT--EEEEEE--TTSHHHHHHHHHHHHHHH-------

Foldseek 3Di:
DDWDWDWDCPPQVSVPVPKTKTWPIWDFDDPDDDPQGWTAKTWIQIPVGTKIWGTPDDPPPDDDRDTDDIGHDDDPVQWDQFLQRDIDGDDFKKWAALAPVLAPDPCQQPPQWDDATRTITGPRQPPKHWYDDDFQKIKIDQFQFFDPDDDFKDAWADNNRPGHQWDWDWDQDPVSMIIIGTFGWDWDQDPVRDTDTDGHHTHGHHNSGTMMGHTHHDCPDPNNVVVVVVVVVVVPPPPPPDD

pLDDT: mean 80.2, std 17.57, range [39.75, 98.38]